Protein AF-A0AAV2I1D1-F1 (afdb_monomer)

Solvent-accessible surface area (backbone atoms only — not comparable to full-atom values): 13439 Å² total; per-residue (Å²): 141,79,86,84,84,87,85,84,87,82,88,83,82,87,84,81,89,80,92,80,84,83,84,85,90,81,90,81,85,80,77,85,77,77,78,75,78,65,56,62,66,55,53,51,51,53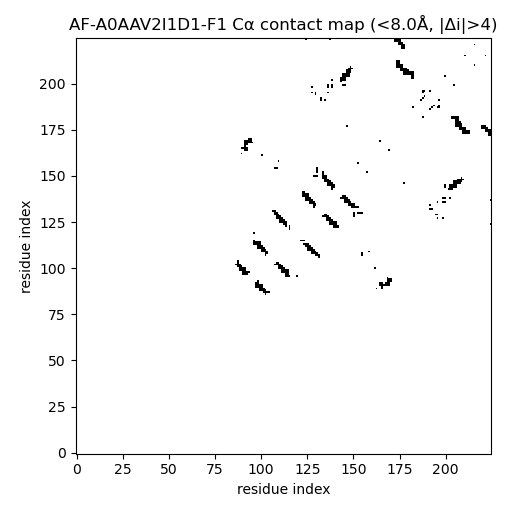,52,51,52,52,51,52,54,50,52,50,51,51,50,53,50,51,50,50,53,50,52,51,50,51,51,51,53,52,51,51,53,50,52,52,51,51,55,60,78,62,57,44,62,53,63,29,33,44,85,87,38,52,26,44,36,37,43,41,80,89,73,41,31,42,38,37,35,56,66,74,52,94,85,52,94,67,78,53,48,36,37,39,39,37,46,88,78,29,31,32,37,41,27,32,65,84,78,42,33,17,38,35,31,79,38,90,67,52,58,70,58,48,49,54,54,60,56,54,24,54,84,37,78,45,71,82,75,45,32,32,36,64,78,54,66,77,60,52,69,70,52,37,56,70,69,54,32,67,67,51,40,61,68,34,58,95,31,55,38,25,42,30,40,82,47,63,78,89,72,69,54,98,88,61,65,70,41,83,83

Foldseek 3Di:
DDDDDDDDDDDDDDDDDDDDDDDDDDDDDDDPPDPPPPVPVVVVVVVVVVVVVVVVVVVVVVVVVVVVVVVVVVVVVVCVVCCVVPPQWDWFAEPNWIKIWGADPVQLKIKIWTPDDPPDPDFGWIWMQRQVLQKIWIQGPVQLAIEIEGHPDHSVRVVVVVVVRRVPHDHDKWKKWFDDAFDDPVCCPPRVHPVNCVVSPSGGYTYIYTDDPVPDDPPTPIDID

Mean predicted aligned error: 16.42 Å

Structure (mmCIF, N/CA/C/O backbone):
data_AF-A0AAV2I1D1-F1
#
_entry.id   AF-A0AAV2I1D1-F1
#
loop_
_atom_site.group_PDB
_atom_site.id
_atom_site.type_symbol
_atom_site.label_atom_id
_atom_site.label_alt_id
_atom_site.label_comp_id
_atom_site.label_asym_id
_atom_site.label_entity_id
_atom_site.label_seq_id
_atom_site.pdbx_PDB_ins_code
_atom_site.Cartn_x
_atom_site.Cartn_y
_atom_site.Cartn_z
_atom_site.occupancy
_atom_site.B_iso_or_equiv
_atom_site.auth_seq_id
_atom_site.auth_comp_id
_atom_site.auth_asym_id
_atom_site.auth_atom_id
_atom_site.pdbx_PDB_model_num
ATOM 1 N N . MET A 1 1 ? 49.486 -27.628 -48.506 1.00 40.84 1 MET A N 1
ATOM 2 C CA . MET A 1 1 ? 48.973 -27.192 -49.822 1.00 40.84 1 MET A CA 1
ATOM 3 C C . MET A 1 1 ? 49.612 -25.855 -50.153 1.00 40.84 1 MET A C 1
ATOM 5 O O . MET A 1 1 ? 49.313 -24.878 -49.481 1.00 40.84 1 MET A O 1
ATOM 9 N N . SER A 1 2 ? 50.538 -25.836 -51.111 1.00 46.31 2 SER A N 1
ATOM 10 C CA . SER A 1 2 ? 51.265 -24.631 -51.533 1.00 46.31 2 SER A CA 1
ATOM 11 C C . SER A 1 2 ? 50.757 -24.194 -52.913 1.00 46.31 2 SER A C 1
ATOM 13 O O . SER A 1 2 ? 50.592 -25.064 -53.770 1.00 46.31 2 SER A O 1
ATOM 15 N N . PRO A 1 3 ? 50.479 -22.899 -53.149 1.00 51.91 3 PRO A N 1
ATOM 16 C CA . PRO A 1 3 ? 49.961 -22.424 -54.431 1.00 51.91 3 PRO A CA 1
ATOM 17 C C . PRO A 1 3 ? 51.033 -22.439 -55.546 1.00 51.91 3 PRO A C 1
ATOM 19 O O . PRO A 1 3 ? 52.230 -22.375 -55.252 1.00 51.91 3 PRO A O 1
ATOM 22 N N . PRO A 1 4 ? 50.616 -22.561 -56.823 1.00 47.72 4 PRO A N 1
ATOM 23 C CA . PRO A 1 4 ? 51.464 -23.014 -57.928 1.00 47.72 4 PRO A CA 1
ATOM 24 C C . PRO A 1 4 ? 52.417 -21.946 -58.485 1.00 47.72 4 PRO A C 1
ATOM 26 O O . PRO A 1 4 ? 52.116 -20.753 -58.519 1.00 47.72 4 PRO A O 1
ATOM 29 N N . LYS A 1 5 ? 53.572 -22.425 -58.968 1.00 50.53 5 LYS A N 1
ATOM 30 C CA . LYS A 1 5 ? 54.619 -21.662 -59.661 1.00 50.53 5 LYS A CA 1
ATOM 31 C C . LYS A 1 5 ? 54.183 -21.306 -61.087 1.00 50.53 5 LYS A C 1
ATOM 33 O O . LYS A 1 5 ? 53.668 -22.151 -61.811 1.00 50.53 5 LYS A O 1
ATOM 38 N N . VAL A 1 6 ? 54.447 -20.064 -61.487 1.00 46.53 6 VAL A N 1
ATOM 39 C CA . VAL A 1 6 ? 54.273 -19.554 -62.854 1.00 46.53 6 VAL A CA 1
ATOM 40 C C . VAL A 1 6 ? 55.478 -19.976 -63.695 1.00 46.53 6 VAL A C 1
ATOM 42 O O . VAL A 1 6 ? 56.607 -19.623 -63.361 1.00 46.53 6 VAL A O 1
ATOM 45 N N . SER A 1 7 ? 55.246 -20.712 -64.783 1.00 43.19 7 SER A N 1
ATOM 46 C CA . SER A 1 7 ? 56.257 -21.033 -65.794 1.00 43.19 7 SER A CA 1
ATOM 47 C C . SER A 1 7 ? 56.143 -20.063 -66.973 1.00 43.19 7 SER A C 1
ATOM 49 O O . SER A 1 7 ? 55.229 -20.163 -67.789 1.00 43.19 7 SER A O 1
ATOM 51 N N . LEU A 1 8 ? 57.083 -19.126 -67.064 1.00 51.28 8 LEU A N 1
ATOM 52 C CA . LEU A 1 8 ? 57.477 -18.507 -68.327 1.00 51.28 8 LEU A CA 1
ATOM 53 C C . LEU A 1 8 ? 58.672 -19.299 -68.858 1.00 51.28 8 LEU A C 1
ATOM 55 O O . LEU A 1 8 ? 59.607 -19.522 -68.094 1.00 51.28 8 LEU A O 1
ATOM 59 N N . SER A 1 9 ? 58.632 -19.672 -70.139 1.00 40.31 9 SER A N 1
ATOM 60 C CA . SER A 1 9 ? 59.747 -20.130 -70.992 1.00 40.31 9 SER A CA 1
ATOM 61 C C . SER A 1 9 ? 59.438 -21.461 -71.674 1.00 40.31 9 SER A C 1
ATOM 63 O O . SER A 1 9 ? 59.063 -22.434 -71.027 1.00 40.31 9 SER A O 1
ATOM 65 N N . GLY A 1 10 ? 59.618 -21.478 -72.993 1.00 39.75 10 GLY A N 1
ATOM 66 C CA . GLY A 1 10 ? 59.498 -22.674 -73.819 1.00 39.75 10 GLY A CA 1
ATOM 67 C C . GLY A 1 10 ? 59.204 -22.366 -75.283 1.00 39.75 10 GLY A C 1
ATOM 68 O O . GLY A 1 10 ? 58.258 -22.908 -75.841 1.00 39.75 10 GLY A O 1
ATOM 69 N N . LYS A 1 11 ? 59.977 -21.464 -75.900 1.00 45.41 11 LYS A N 1
ATOM 70 C CA . LYS A 1 11 ? 60.183 -21.509 -77.353 1.00 45.41 11 LYS A CA 1
ATOM 71 C C . LYS A 1 11 ? 61.096 -22.698 -77.635 1.00 45.41 11 LYS A C 1
ATOM 73 O O . LYS A 1 11 ? 62.129 -22.758 -76.982 1.00 45.41 11 LYS A O 1
ATOM 78 N N . GLU A 1 12 ? 60.719 -23.551 -78.589 1.00 41.84 12 GLU A N 1
ATOM 79 C CA . GLU A 1 12 ? 61.572 -24.293 -79.545 1.00 41.84 12 GLU A CA 1
ATOM 80 C C . GLU A 1 12 ? 60.754 -25.412 -80.240 1.00 41.84 12 GLU A C 1
ATOM 82 O O . GLU A 1 12 ? 59.722 -25.819 -79.709 1.00 41.84 12 GLU A O 1
ATOM 87 N N . PRO A 1 13 ? 61.188 -25.973 -81.386 1.00 47.09 13 PRO A N 1
ATOM 88 C CA . PRO A 1 13 ? 61.531 -25.302 -82.637 1.00 47.09 13 PRO A CA 1
ATOM 89 C C . PRO A 1 13 ? 60.843 -25.963 -83.860 1.00 47.09 13 PRO A C 1
ATOM 91 O O . PRO A 1 13 ? 60.144 -26.970 -83.777 1.00 47.09 13 PRO A O 1
ATOM 94 N N . LEU A 1 14 ? 61.066 -25.338 -85.013 1.00 36.59 14 LEU A N 1
ATOM 95 C CA . LEU A 1 14 ? 60.599 -25.665 -86.362 1.00 36.59 14 LEU A CA 1
ATOM 96 C C . LEU A 1 14 ? 60.711 -27.156 -86.753 1.00 36.59 14 LEU A C 1
ATOM 98 O O . LEU A 1 14 ? 61.787 -27.746 -86.681 1.00 36.59 14 LEU A O 1
ATOM 102 N N . LYS A 1 15 ? 59.624 -27.715 -87.304 1.00 35.22 15 LYS A N 1
ATOM 103 C CA . LYS A 1 15 ? 59.681 -28.834 -88.258 1.00 35.22 15 LYS A CA 1
ATOM 104 C C . LYS A 1 15 ? 59.725 -28.257 -89.672 1.00 35.22 15 LYS A C 1
ATOM 106 O O . LYS A 1 15 ? 58.785 -27.588 -90.089 1.00 35.22 15 LYS A O 1
ATOM 111 N N . ALA A 1 16 ? 60.824 -28.508 -90.373 1.00 37.41 16 ALA A N 1
ATOM 112 C CA . ALA A 1 16 ? 60.944 -28.335 -91.817 1.00 37.41 16 ALA A CA 1
ATOM 113 C C . ALA A 1 16 ? 60.438 -29.593 -92.550 1.00 37.41 16 ALA A C 1
ATOM 115 O O . ALA A 1 16 ? 60.258 -30.632 -91.913 1.00 37.41 16 ALA A O 1
ATOM 116 N N . VAL A 1 17 ? 60.326 -29.483 -93.882 1.00 33.94 17 VAL A N 1
ATOM 117 C CA . VAL A 1 17 ? 60.011 -30.517 -94.895 1.00 33.94 17 VAL A CA 1
ATOM 118 C C . VAL A 1 17 ? 58.542 -30.514 -95.358 1.00 33.94 17 VAL A C 1
ATOM 120 O O . VAL A 1 17 ? 57.715 -31.270 -94.861 1.00 33.94 17 VAL A O 1
ATOM 123 N N . ASN A 1 18 ? 58.193 -29.653 -96.322 1.00 33.94 18 ASN A N 1
ATOM 124 C CA . ASN A 1 18 ? 58.269 -29.976 -97.757 1.00 33.94 18 ASN A CA 1
ATOM 125 C C . ASN A 1 18 ? 57.913 -28.755 -98.625 1.00 33.94 18 ASN A C 1
ATOM 127 O O . ASN A 1 18 ? 57.091 -27.927 -98.239 1.00 33.94 18 ASN A O 1
ATOM 131 N N . ASP A 1 19 ? 58.585 -28.672 -99.771 1.00 37.38 19 ASP A N 1
ATOM 132 C CA . ASP A 1 19 ? 58.531 -27.608 -100.771 1.00 37.38 19 ASP A CA 1
ATOM 133 C C . ASP A 1 19 ? 57.156 -27.466 -101.438 1.00 37.38 19 ASP A C 1
ATOM 135 O O . ASP A 1 19 ? 56.661 -28.417 -102.038 1.00 37.38 19 ASP A O 1
ATOM 139 N N . GLU A 1 20 ? 56.599 -26.251 -101.439 1.00 39.47 20 GLU A N 1
ATOM 140 C CA . GLU A 1 20 ? 55.688 -25.812 -102.501 1.00 39.47 20 GLU A CA 1
ATOM 141 C C . GLU A 1 20 ? 55.722 -24.278 -102.668 1.00 39.47 20 GLU A C 1
ATOM 143 O O . GLU A 1 20 ? 55.268 -23.506 -101.829 1.00 39.47 20 GLU A O 1
ATOM 148 N N . VAL A 1 21 ? 56.390 -23.879 -103.754 1.00 40.34 21 VAL A N 1
ATOM 149 C CA . VAL A 1 21 ? 56.239 -22.699 -104.628 1.00 40.34 21 VAL A CA 1
ATOM 150 C C . VAL A 1 21 ? 55.615 -21.407 -104.048 1.00 40.34 21 VAL A C 1
ATOM 152 O O . VAL A 1 21 ? 54.410 -21.283 -103.848 1.00 40.34 21 VAL A O 1
ATOM 155 N N . LEU A 1 22 ? 56.476 -20.386 -103.932 1.00 37.28 22 LEU A N 1
ATOM 156 C CA . LEU A 1 22 ? 56.179 -18.949 -103.791 1.00 37.28 22 LEU A CA 1
ATOM 157 C C . LEU A 1 22 ? 55.281 -18.391 -104.916 1.00 37.28 22 LEU A C 1
ATOM 159 O O . LEU A 1 22 ? 55.402 -18.805 -106.069 1.00 37.28 22 LEU A O 1
ATOM 163 N N . PRO A 1 23 ? 54.570 -17.284 -104.636 1.00 47.38 23 PRO A N 1
ATOM 164 C CA . PRO A 1 23 ? 54.803 -16.101 -105.463 1.00 47.38 23 PRO A CA 1
ATOM 165 C C . PRO A 1 23 ? 55.335 -14.906 -104.659 1.00 47.38 23 PRO A C 1
ATOM 167 O O . PRO A 1 23 ? 54.920 -14.618 -103.537 1.00 47.38 23 PRO A O 1
ATOM 170 N N . GLU A 1 24 ? 56.296 -14.230 -105.288 1.00 37.31 24 GLU A N 1
ATOM 171 C CA . GLU A 1 24 ? 56.959 -13.000 -104.867 1.00 37.31 24 GLU A CA 1
ATOM 172 C C . GLU A 1 24 ? 56.033 -11.766 -104.830 1.00 37.31 24 GLU A C 1
ATOM 174 O O . GLU A 1 24 ? 55.165 -11.588 -105.680 1.00 37.31 24 GLU A O 1
ATOM 179 N N . LYS A 1 25 ? 56.421 -10.849 -103.931 1.00 41.00 25 LYS A N 1
ATOM 180 C CA . LYS A 1 25 ? 56.405 -9.374 -104.031 1.00 41.00 25 LYS A CA 1
ATOM 181 C C . LYS A 1 25 ? 55.081 -8.605 -103.965 1.00 41.00 25 LYS A C 1
ATOM 183 O O . LYS A 1 25 ? 54.327 -8.495 -104.923 1.00 41.00 25 LYS A O 1
ATOM 188 N N . GLY A 1 26 ? 54.979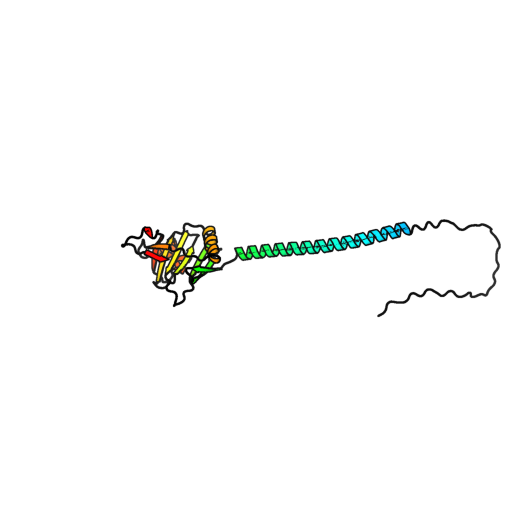 -7.851 -102.871 1.00 36.16 26 GLY A N 1
ATOM 189 C CA . GLY A 1 26 ? 54.372 -6.524 -102.824 1.00 36.16 26 GLY A CA 1
ATOM 190 C C . GLY A 1 26 ? 55.006 -5.715 -101.691 1.00 36.16 26 GLY A C 1
ATOM 191 O O . GLY A 1 26 ? 54.788 -6.029 -100.525 1.00 36.16 26 GLY A O 1
ATOM 192 N N . ASP A 1 27 ? 55.837 -4.736 -102.053 1.00 38.41 27 ASP A N 1
ATOM 193 C CA . ASP A 1 27 ? 56.454 -3.729 -101.183 1.00 38.41 27 ASP A CA 1
ATOM 194 C C . ASP A 1 27 ? 55.428 -2.970 -100.328 1.00 38.41 27 ASP A C 1
ATOM 196 O O . ASP A 1 27 ? 54.328 -2.677 -100.796 1.00 38.41 27 ASP A O 1
ATOM 200 N N . GLY A 1 28 ? 55.824 -2.537 -99.126 1.00 37.94 28 GLY A N 1
ATOM 201 C CA . GLY A 1 28 ? 55.110 -1.450 -98.447 1.00 37.94 28 GLY A CA 1
ATOM 202 C C . GLY A 1 28 ? 55.149 -1.474 -96.925 1.00 37.94 28 GLY A C 1
ATOM 203 O O . GLY A 1 28 ? 54.186 -1.871 -96.286 1.00 37.94 28 GLY A O 1
ATOM 204 N N . LEU A 1 29 ? 56.288 -1.049 -96.380 1.00 38.91 29 LEU A N 1
ATOM 205 C CA . LEU A 1 29 ? 56.452 -0.134 -95.243 1.00 38.91 29 LEU A CA 1
ATOM 206 C C . LEU A 1 29 ? 55.343 -0.014 -94.170 1.00 38.91 29 LEU A C 1
ATOM 208 O O . LEU A 1 29 ? 54.217 0.399 -94.414 1.00 38.91 29 LEU A O 1
ATOM 212 N N . GLU A 1 30 ? 55.838 -0.170 -92.939 1.00 46.12 30 GLU A N 1
ATOM 213 C CA . GLU A 1 30 ? 55.498 0.618 -91.748 1.00 46.12 30 GLU A CA 1
ATOM 214 C C . GLU A 1 30 ? 54.227 0.244 -90.969 1.00 46.12 30 GLU A C 1
ATOM 216 O O . GLU A 1 30 ? 53.113 0.706 -91.187 1.00 46.12 30 GLU A O 1
ATOM 221 N N . PHE A 1 31 ? 54.485 -0.590 -89.957 1.00 45.78 31 PHE A N 1
ATOM 222 C CA . PHE A 1 31 ? 53.810 -0.692 -88.666 1.00 45.78 31 PHE A CA 1
ATOM 223 C C . PHE A 1 31 ? 52.837 0.457 -88.333 1.00 45.78 31 PHE A C 1
ATOM 225 O O . PHE A 1 31 ? 53.249 1.620 -88.343 1.00 45.78 31 PHE A O 1
ATOM 232 N N . PRO A 1 32 ? 51.605 0.167 -87.865 1.00 46.88 32 PRO A N 1
ATOM 233 C CA . PRO A 1 32 ? 50.803 1.182 -87.202 1.00 46.88 32 PRO A CA 1
ATOM 234 C C . PRO A 1 32 ? 51.491 1.555 -85.882 1.00 46.88 32 PRO A C 1
ATOM 236 O O . PRO A 1 32 ? 51.380 0.862 -84.868 1.00 46.88 32 PRO A O 1
ATOM 239 N N . SER A 1 33 ? 52.253 2.647 -85.901 1.00 55.72 33 SER A N 1
ATOM 240 C CA . SER A 1 33 ? 52.656 3.329 -84.680 1.00 55.72 33 SER A CA 1
ATOM 241 C C . SER A 1 33 ? 51.410 3.934 -84.031 1.00 55.72 33 SER A C 1
ATOM 243 O O . SER A 1 33 ? 50.471 4.352 -84.702 1.00 55.72 33 SER A O 1
ATOM 245 N N . VAL A 1 34 ? 51.419 3.964 -82.701 1.00 49.06 34 VAL A N 1
ATOM 246 C CA . VAL A 1 34 ? 50.323 4.394 -81.822 1.00 49.06 34 VAL A CA 1
ATOM 247 C C . VAL A 1 34 ? 49.284 3.303 -81.515 1.00 49.06 34 VAL A C 1
ATOM 249 O O . VAL A 1 34 ? 48.078 3.453 -81.697 1.00 49.06 34 VAL A O 1
ATOM 252 N N . ILE A 1 35 ? 49.748 2.233 -80.861 1.00 47.00 35 ILE A N 1
ATOM 253 C CA . ILE A 1 35 ? 48.941 1.619 -79.800 1.00 47.00 35 ILE A CA 1
ATOM 254 C C . ILE A 1 35 ? 48.875 2.665 -78.681 1.00 47.00 35 ILE A C 1
ATOM 256 O O . ILE A 1 35 ? 49.809 2.795 -77.889 1.00 47.00 35 ILE A O 1
ATOM 260 N N . ASN A 1 36 ? 47.799 3.453 -78.631 1.00 47.53 36 ASN A N 1
ATOM 261 C CA . ASN A 1 36 ? 47.506 4.266 -77.456 1.00 47.53 36 ASN A CA 1
ATOM 262 C C . ASN A 1 36 ? 47.252 3.306 -76.298 1.00 47.53 36 ASN A C 1
ATOM 264 O O . ASN A 1 36 ? 46.188 2.698 -76.179 1.00 47.53 36 ASN A O 1
ATOM 268 N N . ILE A 1 37 ? 48.266 3.133 -75.460 1.00 52.19 37 ILE A N 1
ATOM 269 C CA . ILE A 1 37 ? 48.174 2.393 -74.214 1.00 52.19 37 ILE A CA 1
ATOM 270 C C . ILE A 1 37 ? 47.245 3.205 -73.286 1.00 52.19 37 ILE A C 1
ATOM 272 O O . ILE A 1 37 ? 47.675 3.990 -72.449 1.00 52.19 37 ILE A O 1
ATOM 276 N N . GLU A 1 38 ? 45.927 3.019 -73.421 1.00 51.81 38 GLU A N 1
ATOM 277 C CA . GLU A 1 38 ? 44.902 3.504 -72.478 1.00 51.81 38 GLU A CA 1
ATOM 278 C C . GLU A 1 38 ? 44.947 2.745 -71.131 1.00 51.81 38 GLU A C 1
ATOM 280 O O . GLU A 1 38 ? 43.951 2.654 -70.402 1.00 51.81 38 GLU A O 1
ATOM 285 N N . THR A 1 39 ? 46.078 2.139 -70.763 1.00 54.34 39 THR A N 1
ATOM 286 C CA . THR A 1 39 ? 46.150 1.331 -69.542 1.00 54.34 39 THR A CA 1
ATOM 287 C C . THR A 1 39 ? 46.150 2.195 -68.287 1.00 54.34 39 THR A C 1
ATOM 289 O O . THR A 1 39 ? 45.606 1.764 -67.272 1.00 54.34 39 THR A O 1
ATOM 292 N N . ASP A 1 40 ? 46.647 3.434 -68.334 1.00 52.84 40 ASP A N 1
ATOM 293 C CA . ASP A 1 40 ? 46.752 4.250 -67.119 1.00 52.84 40 ASP A CA 1
ATOM 294 C C . ASP A 1 40 ? 45.399 4.757 -66.611 1.00 52.84 40 ASP A C 1
ATOM 296 O O . ASP A 1 40 ? 45.101 4.640 -65.419 1.00 52.84 40 ASP A O 1
ATOM 300 N N . ARG A 1 41 ? 44.496 5.212 -67.491 1.00 52.91 41 ARG A N 1
ATOM 301 C CA . ARG A 1 41 ? 43.159 5.668 -67.058 1.00 52.91 41 ARG A CA 1
ATOM 302 C C . ARG A 1 41 ? 42.294 4.526 -66.508 1.00 52.91 41 ARG A C 1
ATOM 304 O O . ARG A 1 41 ? 41.579 4.720 -65.519 1.00 52.91 41 ARG A O 1
ATOM 311 N N . ARG A 1 42 ? 42.386 3.316 -67.074 1.00 54.44 42 ARG A N 1
ATOM 312 C CA . ARG A 1 42 ? 41.650 2.134 -66.575 1.00 54.44 42 ARG A CA 1
ATOM 313 C C . ARG A 1 42 ? 42.216 1.601 -65.254 1.00 54.44 42 ARG A C 1
ATOM 315 O O . ARG A 1 42 ? 41.457 1.206 -64.371 1.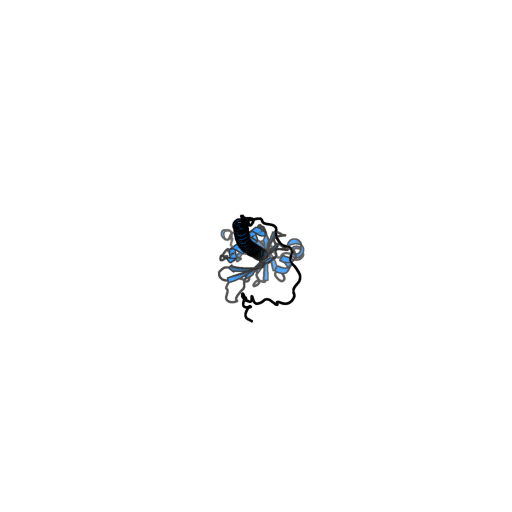00 54.44 42 ARG A O 1
ATOM 322 N N . VAL A 1 43 ? 43.534 1.631 -65.057 1.00 58.69 43 VAL A N 1
ATOM 323 C CA . VAL A 1 43 ? 44.153 1.188 -63.794 1.00 58.69 43 VAL A CA 1
ATOM 324 C C . VAL A 1 43 ? 43.878 2.178 -62.654 1.00 58.69 43 VAL A C 1
ATOM 326 O O . VAL A 1 43 ? 43.616 1.753 -61.524 1.00 58.69 43 VAL A O 1
ATOM 329 N N . ILE A 1 44 ? 43.864 3.486 -62.931 1.00 59.38 44 ILE A N 1
ATOM 330 C CA . ILE A 1 44 ? 43.541 4.523 -61.936 1.00 59.38 44 ILE A CA 1
ATOM 331 C C . ILE A 1 44 ? 42.074 4.424 -61.489 1.00 59.38 44 ILE A C 1
ATOM 333 O O . ILE A 1 44 ? 41.802 4.420 -60.284 1.00 59.38 44 ILE A O 1
ATOM 337 N N . THR A 1 45 ? 41.136 4.251 -62.424 1.00 61.06 45 THR A N 1
ATOM 338 C CA . THR A 1 45 ? 39.702 4.086 -62.111 1.00 61.06 45 THR A CA 1
ATOM 339 C C . THR A 1 45 ? 39.423 2.801 -61.324 1.00 61.06 45 THR A C 1
ATOM 341 O O . THR A 1 45 ? 38.704 2.841 -60.325 1.00 61.06 45 THR A O 1
ATOM 344 N N . LEU A 1 46 ? 40.068 1.676 -61.656 1.00 61.44 46 LEU A N 1
ATOM 345 C CA . LEU A 1 46 ? 39.960 0.433 -60.876 1.00 61.44 46 LEU A CA 1
ATOM 346 C C . LEU A 1 46 ? 40.556 0.561 -59.461 1.00 61.44 46 LEU A C 1
ATOM 348 O O . LEU A 1 46 ? 40.006 0.008 -58.502 1.00 61.44 46 LEU A O 1
ATOM 352 N N . ARG A 1 47 ? 41.659 1.306 -59.290 1.00 60.94 47 ARG A N 1
ATOM 353 C CA . ARG A 1 47 ? 42.241 1.596 -57.964 1.00 60.94 47 ARG A CA 1
ATOM 354 C C . ARG A 1 47 ? 41.327 2.498 -57.128 1.00 60.94 47 ARG A C 1
ATOM 356 O O . ARG A 1 47 ? 41.151 2.222 -55.940 1.00 60.94 47 ARG A O 1
ATOM 363 N N . GLN A 1 48 ? 40.704 3.515 -57.726 1.00 61.81 48 GLN A N 1
ATOM 364 C CA . GLN A 1 48 ? 39.717 4.371 -57.054 1.00 61.81 48 GLN A CA 1
ATOM 365 C C . GLN A 1 48 ? 38.452 3.590 -56.665 1.00 61.81 48 GLN A C 1
ATOM 367 O O . GLN A 1 48 ? 38.029 3.666 -55.511 1.00 61.81 48 GLN A O 1
ATOM 372 N N . GLN A 1 49 ? 37.922 2.740 -57.550 1.00 61.78 49 GLN A N 1
ATOM 373 C CA . GLN A 1 49 ? 36.781 1.868 -57.241 1.00 61.78 49 GLN A CA 1
ATOM 374 C C . GLN A 1 49 ? 37.096 0.861 -56.120 1.00 61.78 49 GLN A C 1
ATOM 376 O O . GLN A 1 49 ? 36.256 0.611 -55.253 1.00 61.78 49 GLN A O 1
ATOM 381 N N . ARG A 1 50 ? 38.315 0.299 -56.071 1.00 62.25 50 ARG A N 1
ATOM 382 C CA . ARG A 1 50 ? 38.747 -0.580 -54.965 1.00 62.25 50 ARG A CA 1
ATOM 383 C C . ARG A 1 50 ? 38.871 0.172 -53.635 1.00 62.25 50 ARG A C 1
ATOM 385 O O . ARG A 1 50 ? 38.470 -0.380 -52.610 1.00 62.25 50 ARG A O 1
ATOM 392 N N . LYS A 1 51 ? 39.374 1.414 -53.634 1.00 62.41 51 LYS A N 1
ATOM 393 C CA . LYS A 1 51 ? 39.418 2.274 -52.434 1.00 62.41 51 LYS A CA 1
ATOM 394 C C . LYS A 1 51 ? 38.009 2.626 -51.945 1.00 62.41 51 LYS A C 1
ATOM 396 O O . LYS A 1 51 ? 37.717 2.421 -50.772 1.00 62.41 51 LYS A O 1
ATOM 401 N N . GLN A 1 52 ? 37.107 3.019 -52.846 1.00 66.75 52 GLN A N 1
ATOM 402 C CA . GLN A 1 52 ? 35.706 3.310 -52.516 1.00 66.75 52 GLN A CA 1
ATOM 403 C C . GLN A 1 52 ? 34.962 2.087 -51.960 1.00 66.75 52 GLN A C 1
ATOM 405 O O . GLN A 1 52 ? 34.244 2.209 -50.973 1.00 66.75 52 GLN A O 1
ATOM 410 N N . ARG A 1 53 ? 35.170 0.885 -52.520 1.00 67.38 53 ARG A N 1
ATOM 411 C CA . ARG A 1 53 ? 34.578 -0.357 -51.982 1.00 67.38 53 ARG A CA 1
ATOM 412 C C . ARG A 1 53 ? 35.097 -0.698 -50.582 1.00 67.38 53 ARG A C 1
ATOM 414 O O . ARG A 1 53 ? 34.328 -1.206 -49.770 1.00 67.38 53 ARG A O 1
ATOM 421 N N . ARG A 1 54 ? 36.372 -0.419 -50.282 1.00 65.62 54 ARG A N 1
ATOM 422 C CA . ARG A 1 54 ? 36.942 -0.603 -48.934 1.00 65.62 54 ARG A CA 1
ATOM 423 C C . ARG A 1 54 ? 36.376 0.411 -47.942 1.00 65.62 54 ARG A C 1
ATOM 425 O O . ARG A 1 54 ? 35.902 -0.008 -46.894 1.00 65.62 54 ARG A O 1
ATOM 432 N N . CYS A 1 55 ? 36.322 1.695 -48.297 1.00 72.75 55 CYS A N 1
ATOM 433 C CA . CYS A 1 55 ? 35.690 2.721 -47.462 1.00 72.75 55 CYS A CA 1
ATOM 434 C C . CYS A 1 55 ? 34.206 2.420 -47.222 1.00 72.75 55 CYS A C 1
ATOM 436 O O . CYS A 1 55 ? 33.760 2.476 -46.085 1.00 72.75 55 CYS A O 1
ATOM 438 N N . ARG A 1 56 ? 33.458 1.993 -48.248 1.00 74.88 56 ARG A N 1
ATOM 439 C CA . ARG A 1 56 ? 32.046 1.606 -48.105 1.00 74.88 56 ARG A CA 1
ATOM 440 C C . ARG A 1 56 ? 31.861 0.417 -47.160 1.00 74.88 56 ARG A C 1
ATOM 442 O O . ARG A 1 56 ? 30.940 0.435 -46.360 1.00 74.88 56 ARG A O 1
ATOM 449 N N . ARG A 1 57 ? 32.743 -0.590 -47.202 1.00 75.56 57 ARG A N 1
ATOM 450 C CA . ARG A 1 57 ? 32.702 -1.722 -46.254 1.00 75.56 57 ARG A CA 1
ATOM 451 C C . ARG A 1 57 ? 33.011 -1.294 -44.821 1.00 75.56 57 ARG A C 1
ATOM 453 O O . ARG A 1 57 ? 32.340 -1.763 -43.913 1.00 75.56 57 ARG A O 1
ATOM 460 N N . ILE A 1 58 ? 33.981 -0.400 -44.630 1.00 80.56 58 ILE A N 1
ATOM 461 C CA . ILE A 1 58 ? 34.326 0.138 -43.306 1.00 80.56 58 ILE A CA 1
ATOM 462 C C . ILE A 1 58 ? 33.167 0.976 -42.755 1.00 80.56 58 ILE A C 1
ATOM 464 O O . ILE A 1 58 ? 32.778 0.787 -41.610 1.00 80.56 58 ILE A O 1
ATOM 468 N N . VAL A 1 59 ? 32.561 1.835 -43.580 1.00 81.06 59 VAL A N 1
ATOM 469 C CA . VAL A 1 59 ? 31.407 2.661 -43.192 1.00 81.06 59 VAL A CA 1
ATOM 470 C C . VAL A 1 59 ? 30.182 1.798 -42.885 1.00 81.06 59 VAL A C 1
ATOM 472 O O . VAL A 1 59 ? 29.540 2.016 -41.867 1.00 81.06 59 VAL A O 1
ATOM 475 N N . CYS A 1 60 ? 29.878 0.781 -43.700 1.00 82.00 60 CYS A N 1
ATOM 476 C CA . CYS A 1 60 ? 28.787 -0.154 -43.403 1.00 82.00 60 CYS A CA 1
ATOM 477 C C . CYS A 1 60 ? 29.052 -0.966 -42.127 1.00 82.00 60 CYS A C 1
ATOM 479 O O . CYS A 1 60 ? 28.126 -1.186 -41.354 1.00 82.00 60 CYS A O 1
ATOM 481 N N . GLY A 1 61 ? 30.299 -1.385 -41.888 1.00 81.19 61 GLY A N 1
ATOM 482 C CA . GLY A 1 61 ? 30.687 -2.065 -40.652 1.00 81.19 61 GLY A CA 1
ATOM 483 C C . GLY A 1 61 ? 30.529 -1.166 -39.425 1.00 81.19 61 GLY A C 1
ATOM 484 O O . GLY A 1 61 ? 29.910 -1.572 -38.449 1.00 81.19 61 GLY A O 1
ATOM 485 N N . ALA A 1 62 ? 31.007 0.078 -39.498 1.00 84.62 62 ALA A N 1
ATOM 486 C CA . ALA A 1 62 ? 30.849 1.062 -38.430 1.00 84.62 62 ALA A CA 1
ATOM 487 C C . ALA A 1 62 ? 29.370 1.394 -38.169 1.00 84.62 62 ALA A C 1
ATOM 489 O O . ALA A 1 62 ? 28.946 1.428 -37.019 1.00 84.62 62 ALA A O 1
ATOM 490 N N . ALA A 1 63 ? 28.567 1.564 -39.224 1.00 87.81 63 ALA A N 1
ATOM 491 C CA . ALA A 1 63 ? 27.131 1.798 -39.101 1.00 87.81 63 ALA A CA 1
ATOM 492 C C . ALA A 1 63 ? 26.411 0.618 -38.430 1.00 87.81 63 ALA A C 1
ATOM 494 O O . ALA A 1 63 ? 25.580 0.839 -37.556 1.00 87.81 63 ALA A O 1
ATOM 495 N N . LEU A 1 64 ? 26.762 -0.627 -38.775 1.00 89.44 64 LEU A N 1
ATOM 496 C CA . LEU A 1 64 ? 26.219 -1.815 -38.110 1.00 89.44 64 LEU A CA 1
ATOM 497 C C . LEU A 1 64 ? 26.559 -1.842 -36.617 1.00 89.44 64 LEU A C 1
ATOM 499 O O . LEU A 1 64 ? 25.675 -2.098 -35.806 1.00 89.44 64 LEU A O 1
ATOM 503 N N . VAL A 1 65 ? 27.803 -1.533 -36.244 1.00 89.75 65 VAL A N 1
ATOM 504 C CA . VAL A 1 65 ? 28.213 -1.479 -34.830 1.00 89.75 65 VAL A CA 1
ATOM 505 C C . VAL A 1 65 ? 27.439 -0.401 -34.070 1.00 89.75 65 VAL A C 1
ATOM 507 O O . VAL A 1 65 ? 26.978 -0.656 -32.962 1.00 89.75 65 VAL A O 1
ATOM 510 N N . ILE A 1 66 ? 27.234 0.773 -34.675 1.00 90.94 66 ILE A N 1
ATOM 511 C CA . ILE A 1 66 ? 26.445 1.855 -34.070 1.00 90.94 66 ILE A CA 1
ATOM 512 C C . ILE A 1 66 ? 24.986 1.426 -33.887 1.00 90.94 66 ILE A C 1
ATOM 514 O O . ILE A 1 66 ? 24.433 1.619 -32.810 1.00 90.94 66 ILE A O 1
ATOM 518 N N . ILE A 1 67 ? 24.367 0.807 -34.897 1.00 91.81 67 ILE A N 1
ATOM 519 C CA . ILE A 1 67 ? 22.980 0.325 -34.805 1.00 91.81 67 ILE A CA 1
ATOM 520 C C . ILE A 1 67 ? 22.842 -0.712 -33.686 1.00 91.81 67 ILE A C 1
ATOM 522 O O . ILE A 1 67 ? 21.909 -0.627 -32.893 1.00 91.81 67 ILE A O 1
ATOM 526 N N . VAL A 1 68 ? 23.783 -1.654 -33.581 1.00 92.81 68 VAL A N 1
ATOM 527 C CA . VAL A 1 68 ? 23.785 -2.661 -32.509 1.00 92.81 68 VAL A CA 1
ATOM 528 C C . VAL A 1 68 ? 23.966 -2.007 -31.137 1.00 92.81 68 VAL A C 1
ATOM 530 O O . VAL A 1 68 ? 23.263 -2.373 -30.199 1.00 92.81 68 VAL A O 1
ATOM 533 N N . ALA A 1 69 ? 24.847 -1.012 -31.012 1.00 90.94 69 ALA A N 1
ATOM 534 C CA . ALA A 1 69 ? 25.045 -0.284 -29.761 1.00 90.94 69 ALA A CA 1
ATOM 535 C C . ALA A 1 69 ? 23.789 0.501 -29.341 1.00 90.94 69 ALA A C 1
ATOM 537 O O . ALA A 1 69 ? 23.384 0.433 -28.183 1.00 90.94 69 ALA A O 1
ATOM 538 N N . VAL A 1 70 ? 23.135 1.194 -30.279 1.00 93.69 70 VAL A N 1
ATOM 539 C CA . VAL A 1 70 ? 21.880 1.919 -30.016 1.00 93.69 70 VAL A CA 1
ATOM 540 C C . VAL A 1 70 ? 20.762 0.949 -29.640 1.00 93.69 70 VAL A C 1
ATOM 542 O O . VAL A 1 70 ? 20.046 1.203 -28.677 1.00 93.69 70 VAL A O 1
ATOM 545 N N . ALA A 1 71 ? 20.638 -0.180 -30.342 1.00 92.69 71 ALA A N 1
ATOM 546 C CA . ALA A 1 71 ? 19.658 -1.209 -30.011 1.00 92.69 71 ALA A CA 1
ATOM 547 C C . ALA A 1 71 ? 19.894 -1.778 -28.603 1.00 92.69 71 ALA A C 1
ATOM 549 O O . ALA A 1 71 ? 18.952 -1.869 -27.820 1.00 92.69 71 ALA A O 1
ATOM 550 N N . ALA A 1 72 ? 21.146 -2.082 -28.245 1.00 92.25 72 ALA A N 1
ATOM 551 C CA . ALA A 1 72 ? 21.497 -2.568 -26.913 1.00 92.25 72 ALA A CA 1
ATOM 552 C C . ALA A 1 72 ? 21.135 -1.549 -25.818 1.00 92.25 72 ALA A C 1
ATOM 554 O O . ALA A 1 72 ? 20.477 -1.908 -24.841 1.00 92.25 72 ALA A O 1
ATOM 555 N N . LEU A 1 73 ? 21.483 -0.271 -26.005 1.00 91.88 73 LEU A N 1
ATOM 556 C CA . LEU A 1 73 ? 21.131 0.796 -25.063 1.00 91.88 73 LEU A CA 1
ATOM 557 C C . LEU A 1 73 ? 19.614 0.980 -24.939 1.00 91.88 73 LEU A C 1
ATOM 559 O O . LEU A 1 73 ? 19.102 1.065 -23.826 1.00 91.88 73 LEU A O 1
ATOM 563 N N . ALA A 1 74 ? 18.888 0.982 -26.059 1.00 90.56 74 ALA A N 1
ATOM 564 C CA . ALA A 1 74 ? 17.433 1.093 -26.060 1.00 90.56 74 ALA A CA 1
ATOM 565 C C . ALA A 1 74 ? 16.778 -0.077 -25.312 1.00 90.56 74 ALA A C 1
ATOM 567 O O . ALA A 1 74 ? 15.908 0.150 -24.476 1.00 90.56 74 ALA A O 1
ATOM 568 N N . THR A 1 75 ? 17.231 -1.315 -25.549 1.00 88.25 75 THR A N 1
ATOM 569 C CA . THR A 1 75 ? 16.717 -2.493 -24.830 1.00 88.25 75 THR A CA 1
ATOM 570 C C . THR A 1 75 ? 17.031 -2.450 -23.336 1.00 88.25 75 THR A C 1
ATOM 572 O O . THR A 1 75 ? 16.154 -2.758 -22.539 1.00 88.25 75 THR A O 1
ATOM 575 N N . MET A 1 76 ? 18.230 -2.009 -22.937 1.00 87.06 76 MET A N 1
ATOM 576 C CA . MET A 1 76 ? 18.593 -1.834 -21.525 1.00 87.06 76 MET A CA 1
ATOM 577 C C . MET A 1 76 ? 17.692 -0.812 -20.829 1.00 87.06 76 MET A C 1
ATOM 579 O O . MET A 1 76 ? 17.188 -1.091 -19.745 1.00 87.06 76 MET A O 1
ATOM 583 N N . LEU A 1 77 ? 17.446 0.343 -21.455 1.00 84.94 77 LEU A N 1
ATOM 584 C CA . LEU A 1 77 ? 16.550 1.364 -20.906 1.00 84.94 77 LEU A CA 1
ATOM 585 C C . LEU A 1 77 ? 15.114 0.849 -20.772 1.00 84.94 77 LEU A C 1
ATOM 587 O O . LEU A 1 77 ? 14.482 1.068 -19.744 1.00 84.94 77 LEU A O 1
ATOM 591 N N . LEU A 1 78 ? 14.623 0.120 -21.776 1.00 84.88 78 LEU A N 1
ATOM 592 C CA . LEU A 1 78 ? 13.300 -0.503 -21.747 1.00 84.88 78 LEU A CA 1
ATOM 593 C C . LEU A 1 78 ? 13.177 -1.533 -20.622 1.00 84.88 78 LEU A C 1
ATOM 595 O O . LEU A 1 78 ? 12.200 -1.517 -19.880 1.00 84.88 78 LEU A O 1
ATOM 599 N N . VAL A 1 79 ? 14.176 -2.405 -20.468 1.00 82.88 79 VAL A N 1
ATOM 600 C CA . VAL A 1 79 ? 14.208 -3.411 -19.398 1.00 82.88 79 VAL A CA 1
ATOM 601 C C . VAL A 1 79 ? 14.268 -2.746 -18.029 1.00 82.88 79 VAL A C 1
ATOM 603 O O . VAL A 1 79 ? 13.554 -3.174 -17.130 1.00 82.88 79 VAL A O 1
ATOM 606 N N . LEU A 1 80 ? 15.079 -1.700 -17.858 1.00 76.69 80 LEU A N 1
ATOM 607 C CA . LEU A 1 80 ? 15.139 -0.947 -16.605 1.00 76.69 80 LEU A CA 1
ATOM 608 C C . LEU A 1 80 ? 13.799 -0.281 -16.289 1.00 76.69 80 LEU A C 1
ATOM 610 O O . LEU A 1 80 ? 13.331 -0.393 -15.161 1.00 76.69 80 LEU A O 1
ATOM 614 N N . HIS A 1 81 ? 13.158 0.337 -17.281 1.00 75.56 81 HIS A N 1
ATOM 615 C CA . HIS A 1 81 ? 11.851 0.961 -17.107 1.00 75.56 81 HIS A CA 1
ATOM 616 C C . HIS A 1 81 ? 10.776 -0.062 -16.723 1.00 75.56 81 HIS A C 1
ATOM 618 O O . HIS A 1 81 ? 10.062 0.130 -15.745 1.00 75.56 81 HIS A O 1
ATOM 624 N N . PHE A 1 82 ? 10.712 -1.197 -17.423 1.00 72.19 82 PHE A N 1
ATOM 625 C CA . PHE A 1 82 ? 9.772 -2.264 -17.087 1.00 72.19 82 PHE A CA 1
ATOM 626 C C . PHE A 1 82 ? 10.062 -2.895 -15.729 1.00 72.19 82 PHE A C 1
ATOM 628 O O . PHE A 1 82 ? 9.140 -3.183 -14.976 1.00 72.19 82 PHE A O 1
ATOM 635 N N . ARG A 1 83 ? 11.332 -3.101 -15.384 1.00 69.69 83 ARG A N 1
ATOM 636 C CA . ARG A 1 83 ? 11.710 -3.687 -14.096 1.00 69.69 83 ARG A CA 1
ATOM 637 C C . ARG A 1 83 ? 11.390 -2.754 -12.929 1.00 69.69 83 ARG A C 1
ATOM 639 O O . ARG A 1 83 ? 11.050 -3.247 -11.862 1.00 69.69 83 ARG A O 1
ATOM 646 N N . HIS A 1 84 ? 11.494 -1.444 -13.137 1.00 64.44 84 HIS A N 1
ATOM 647 C CA . HIS A 1 84 ? 11.103 -0.441 -12.153 1.00 64.44 84 HIS A CA 1
ATOM 648 C C . HIS A 1 84 ? 9.577 -0.369 -12.012 1.00 64.44 84 HIS A C 1
ATOM 650 O O . HIS A 1 84 ? 9.066 -0.490 -10.909 1.00 64.44 84 HIS A O 1
ATOM 656 N N . ASN A 1 85 ? 8.842 -0.287 -13.126 1.00 63.59 85 ASN A N 1
ATOM 657 C CA . ASN A 1 85 ? 7.377 -0.173 -13.109 1.00 63.59 85 ASN A CA 1
ATOM 658 C C . ASN A 1 85 ? 6.652 -1.468 -12.703 1.00 63.59 85 ASN A C 1
ATOM 660 O O . ASN A 1 85 ? 5.486 -1.429 -12.338 1.00 63.59 85 ASN A O 1
ATOM 664 N N . HIS A 1 86 ? 7.303 -2.629 -12.809 1.00 64.88 86 HIS A N 1
ATOM 665 C CA . HIS A 1 86 ? 6.743 -3.914 -12.375 1.00 64.88 86 HIS A CA 1
ATOM 666 C C . HIS A 1 86 ? 7.333 -4.400 -11.055 1.00 64.88 86 HIS A C 1
ATOM 668 O O . HIS A 1 86 ? 7.199 -5.581 -10.716 1.00 64.88 86 HIS A O 1
ATOM 674 N N . ARG A 1 87 ? 8.018 -3.530 -10.310 1.00 72.44 87 ARG A N 1
ATOM 675 C CA . ARG A 1 87 ? 8.532 -3.905 -9.003 1.00 72.44 87 ARG A CA 1
ATOM 676 C C . ARG A 1 87 ? 7.353 -4.088 -8.048 1.00 72.44 87 ARG A C 1
ATOM 678 O O . ARG A 1 87 ? 6.667 -3.141 -7.695 1.00 72.44 87 ARG A O 1
ATOM 685 N N . LYS A 1 88 ? 7.110 -5.340 -7.656 1.00 81.94 88 LYS A N 1
ATOM 686 C CA . LYS A 1 88 ? 5.999 -5.716 -6.766 1.00 81.94 88 LYS A CA 1
ATOM 687 C C . LYS A 1 88 ? 6.385 -5.749 -5.289 1.00 81.94 88 LYS A C 1
ATOM 689 O O . LYS A 1 88 ? 5.514 -5.953 -4.457 1.00 81.94 88 LYS A O 1
ATOM 694 N N . SER A 1 89 ? 7.666 -5.600 -4.953 1.00 87.56 89 SER A N 1
ATOM 695 C CA . SER A 1 89 ? 8.107 -5.561 -3.559 1.00 87.56 89 SER A CA 1
ATOM 696 C C . SER A 1 89 ? 9.471 -4.901 -3.363 1.00 87.56 89 SER A C 1
ATOM 698 O O . SER A 1 89 ? 10.323 -4.880 -4.264 1.00 87.56 89 SER A O 1
ATOM 700 N N . TRP A 1 90 ? 9.684 -4.382 -2.159 1.00 88.38 90 TRP A N 1
ATOM 701 C CA . TRP A 1 90 ? 10.968 -3.890 -1.667 1.00 88.38 90 TRP A CA 1
ATOM 702 C C . TRP A 1 90 ? 11.041 -3.990 -0.145 1.00 88.38 90 TRP A C 1
ATOM 704 O O . TRP A 1 90 ? 10.039 -4.217 0.526 1.00 88.38 90 TRP A O 1
ATOM 714 N N . GLU A 1 91 ? 12.248 -3.844 0.384 1.00 87.75 91 GLU A N 1
ATOM 715 C CA . GLU A 1 91 ? 12.501 -3.792 1.820 1.00 87.75 91 GLU A CA 1
ATOM 716 C C . GLU A 1 91 ? 12.843 -2.349 2.193 1.00 87.75 91 GLU A C 1
ATOM 718 O O . GLU A 1 91 ? 13.737 -1.741 1.602 1.00 87.75 91 GLU A O 1
ATOM 723 N N . CYS A 1 92 ? 12.135 -1.799 3.170 1.00 86.81 92 CYS A N 1
ATOM 724 C CA . CYS A 1 92 ? 12.470 -0.547 3.834 1.00 86.81 92 CYS A CA 1
ATOM 725 C C . CYS A 1 92 ? 12.880 -0.816 5.286 1.00 86.81 92 CYS A C 1
ATOM 727 O O . CYS A 1 92 ? 12.894 -1.955 5.761 1.00 86.81 92 CYS A O 1
ATOM 729 N N . ARG A 1 93 ? 13.284 0.235 6.003 1.00 84.50 93 ARG A N 1
ATOM 730 C CA . ARG A 1 93 ? 13.604 0.144 7.432 1.00 84.50 93 ARG A CA 1
ATOM 731 C C . ARG A 1 93 ? 12.774 1.127 8.224 1.00 84.50 93 ARG A C 1
ATOM 733 O O . ARG A 1 93 ? 12.730 2.309 7.880 1.00 84.50 93 ARG A O 1
ATOM 740 N N . ARG A 1 94 ? 12.212 0.640 9.326 1.00 79.62 94 ARG A N 1
ATOM 741 C CA . ARG A 1 94 ? 11.461 1.431 10.288 1.00 79.62 94 ARG A CA 1
ATOM 742 C C . ARG A 1 94 ? 12.070 1.285 11.672 1.00 79.62 94 ARG A C 1
ATOM 744 O O . ARG A 1 94 ? 12.076 0.190 12.231 1.00 79.62 94 ARG A O 1
ATOM 751 N N . ARG A 1 95 ? 12.608 2.373 12.237 1.00 77.75 95 ARG A N 1
ATOM 752 C CA . ARG A 1 95 ? 13.299 2.363 13.546 1.00 77.75 95 ARG A CA 1
ATOM 753 C C . ARG A 1 95 ? 14.346 1.239 13.673 1.00 77.75 95 ARG A C 1
ATOM 755 O O . ARG A 1 95 ? 14.428 0.561 14.696 1.00 77.75 95 ARG A O 1
ATOM 762 N N . GLY A 1 96 ? 15.116 1.009 12.615 1.00 76.81 96 GLY A N 1
ATOM 763 C CA . GLY A 1 96 ? 16.148 -0.021 12.526 1.00 76.81 96 GLY A CA 1
ATOM 764 C C . GLY A 1 96 ? 15.650 -1.438 12.221 1.00 76.81 96 GLY A C 1
ATOM 765 O O . GLY A 1 96 ? 16.487 -2.307 11.982 1.00 76.81 96 GLY A O 1
ATOM 766 N N . VAL A 1 97 ? 14.335 -1.678 12.186 1.00 81.19 97 VAL A N 1
ATOM 767 C CA . VAL A 1 97 ? 13.734 -2.987 11.884 1.00 81.19 97 VAL A CA 1
ATOM 768 C C . VAL A 1 97 ? 13.400 -3.071 10.389 1.00 81.19 97 VAL A C 1
ATOM 770 O O . VAL A 1 97 ? 12.867 -2.100 9.842 1.00 81.19 97 VAL A O 1
ATOM 773 N N . PRO A 1 98 ? 13.724 -4.180 9.698 1.00 84.81 98 PRO A N 1
ATOM 774 C CA . PRO A 1 98 ? 13.322 -4.373 8.310 1.00 84.81 98 PRO A CA 1
ATOM 775 C C . PRO A 1 98 ? 11.796 -4.486 8.180 1.00 84.81 98 PRO A C 1
ATOM 777 O O . PRO A 1 98 ? 11.129 -5.188 8.941 1.00 84.81 98 PRO A O 1
ATOM 780 N N . GLU A 1 99 ? 11.248 -3.785 7.194 1.00 87.38 99 GLU A N 1
ATOM 781 C CA . GLU A 1 99 ? 9.836 -3.801 6.829 1.00 87.38 99 GLU A CA 1
ATOM 782 C C . GLU A 1 99 ? 9.731 -4.148 5.343 1.00 87.38 99 GLU A C 1
ATOM 784 O O . GLU A 1 99 ? 10.334 -3.500 4.488 1.00 87.38 99 GLU A O 1
ATOM 789 N N . THR A 1 100 ? 9.001 -5.213 5.028 1.00 91.00 100 THR A N 1
ATOM 790 C CA . THR A 1 100 ? 8.768 -5.638 3.650 1.00 91.00 100 THR A CA 1
ATOM 791 C C . THR A 1 100 ? 7.503 -4.978 3.132 1.00 91.00 100 THR A C 1
ATOM 793 O O . THR A 1 100 ? 6.424 -5.163 3.695 1.00 91.00 100 THR A O 1
ATOM 796 N N . VAL A 1 101 ? 7.631 -4.267 2.016 1.00 93.00 101 VAL A N 1
ATOM 797 C CA . VAL A 1 101 ? 6.525 -3.641 1.293 1.00 93.00 101 VAL A CA 1
ATOM 798 C C . VAL A 1 101 ? 6.231 -4.456 0.044 1.00 93.00 101 VAL A C 1
ATOM 800 O O . VAL A 1 101 ? 7.136 -4.820 -0.710 1.00 93.00 101 VAL A O 1
ATOM 803 N N . GLN A 1 102 ? 4.958 -4.752 -0.182 1.00 93.94 102 GLN A N 1
ATOM 804 C CA . GLN A 1 102 ? 4.436 -5.422 -1.362 1.00 93.94 102 GLN A CA 1
ATOM 805 C C . GLN A 1 102 ? 3.387 -4.534 -2.019 1.00 93.94 102 GLN A C 1
ATOM 807 O O . GLN A 1 102 ? 2.531 -3.965 -1.345 1.00 93.94 102 GLN A O 1
ATOM 812 N N . VAL A 1 103 ? 3.447 -4.437 -3.342 1.00 93.56 103 VAL A N 1
ATOM 813 C CA . VAL A 1 103 ? 2.559 -3.600 -4.142 1.00 93.56 103 VAL A CA 1
ATOM 814 C C . VAL A 1 103 ? 1.825 -4.449 -5.160 1.00 93.56 103 VAL A C 1
ATOM 816 O O . VAL A 1 103 ? 2.433 -5.083 -6.031 1.00 93.56 103 VAL A O 1
ATOM 819 N N . ASP A 1 104 ? 0.503 -4.393 -5.084 1.00 92.56 104 ASP A N 1
ATOM 820 C CA . ASP A 1 104 ? -0.388 -4.916 -6.102 1.00 92.56 104 ASP A CA 1
ATOM 821 C C . ASP A 1 104 ? -0.925 -3.760 -6.947 1.00 92.56 104 ASP A C 1
ATOM 823 O O . ASP A 1 104 ? -1.794 -3.003 -6.527 1.00 92.56 104 ASP A O 1
ATOM 827 N N . HIS A 1 105 ? -0.384 -3.619 -8.155 1.00 89.56 105 HIS A N 1
ATOM 828 C CA . HIS A 1 105 ? -0.791 -2.567 -9.084 1.00 89.56 105 HIS A CA 1
ATOM 829 C C . HIS A 1 105 ? -2.156 -2.845 -9.727 1.00 89.56 105 HIS A C 1
ATOM 831 O O . HIS A 1 105 ? -2.782 -1.917 -10.227 1.00 89.56 105 HIS A O 1
ATOM 837 N N . GLU A 1 106 ? -2.602 -4.106 -9.769 1.00 90.31 106 GLU A N 1
ATOM 838 C CA . GLU A 1 106 ? -3.871 -4.468 -10.412 1.00 90.31 106 GLU A CA 1
ATOM 839 C C . GLU A 1 106 ? -5.057 -4.081 -9.529 1.00 90.31 106 GLU A C 1
ATOM 841 O O . GLU A 1 106 ? -6.052 -3.571 -10.036 1.00 90.31 106 GLU A O 1
ATOM 846 N N . ASN A 1 107 ? -4.907 -4.274 -8.217 1.00 92.38 107 ASN A N 1
ATOM 847 C CA . ASN A 1 107 ? -5.925 -3.963 -7.211 1.00 92.38 107 ASN A CA 1
ATOM 848 C C . ASN A 1 107 ? -5.638 -2.660 -6.439 1.00 92.38 107 ASN A C 1
ATOM 850 O O . ASN A 1 107 ? -6.314 -2.381 -5.457 1.00 92.38 107 ASN A O 1
ATOM 854 N N . GLN A 1 108 ? -4.606 -1.904 -6.836 1.00 94.12 108 GLN A N 1
ATOM 855 C CA . GLN A 1 108 ? -4.127 -0.700 -6.144 1.00 94.12 108 GLN A CA 1
ATOM 856 C C . GLN A 1 108 ? -3.978 -0.908 -4.630 1.00 94.12 108 GLN A C 1
ATOM 858 O O . GLN A 1 108 ? -4.596 -0.217 -3.822 1.00 94.12 108 GLN A O 1
ATOM 863 N N . LEU A 1 109 ? -3.158 -1.887 -4.240 1.00 95.31 109 LEU A N 1
ATOM 864 C CA . LEU A 1 109 ? -2.897 -2.217 -2.840 1.00 95.31 109 LEU A CA 1
ATOM 865 C C . LEU A 1 109 ? -1.427 -2.005 -2.502 1.00 95.31 109 LEU A C 1
ATOM 867 O O . LEU A 1 109 ? -0.540 -2.387 -3.271 1.00 95.31 109 LEU A O 1
ATOM 871 N N . ILE A 1 110 ? -1.168 -1.472 -1.309 1.00 95.38 110 ILE A N 1
ATOM 872 C CA . ILE A 1 110 ? 0.174 -1.457 -0.718 1.00 95.38 110 ILE A CA 1
ATOM 873 C C . ILE A 1 110 ? 0.111 -2.114 0.655 1.00 95.38 110 ILE A C 1
ATOM 875 O O . ILE A 1 110 ? -0.505 -1.597 1.589 1.00 95.38 110 ILE A O 1
ATOM 879 N N . TYR A 1 111 ? 0.771 -3.259 0.774 1.00 95.12 111 TYR A N 1
ATOM 880 C CA . TYR A 1 111 ? 0.887 -4.022 2.006 1.00 95.12 111 TYR A CA 1
ATOM 881 C C . TYR A 1 111 ? 2.289 -3.859 2.585 1.00 95.12 111 TYR A C 1
ATOM 883 O O . TYR A 1 111 ? 3.272 -4.115 1.895 1.00 95.12 111 TYR A O 1
ATOM 891 N N . ALA A 1 112 ? 2.390 -3.465 3.847 1.00 92.12 112 ALA A N 1
ATOM 892 C CA . ALA A 1 112 ? 3.649 -3.336 4.563 1.00 92.12 112 ALA A CA 1
ATOM 893 C C . ALA A 1 112 ? 3.623 -4.211 5.816 1.00 92.12 112 ALA A C 1
ATOM 895 O O . ALA A 1 112 ? 2.646 -4.224 6.568 1.00 92.12 112 ALA A O 1
ATOM 896 N N . LYS A 1 113 ? 4.695 -4.969 6.028 1.00 90.06 113 LYS A N 1
ATOM 897 C CA . LYS A 1 113 ? 4.831 -5.875 7.164 1.00 90.06 113 LYS A CA 1
ATOM 898 C C . LYS A 1 113 ? 6.217 -5.770 7.767 1.00 90.06 113 LYS A C 1
ATOM 900 O O . LYS A 1 113 ? 7.218 -5.886 7.065 1.00 90.06 113 LYS A O 1
ATOM 905 N N . HIS A 1 114 ? 6.262 -5.652 9.086 1.00 82.94 114 HIS A N 1
ATOM 906 C CA . HIS A 1 114 ? 7.507 -5.720 9.835 1.00 82.94 114 HIS A CA 1
ATOM 907 C C . HIS A 1 114 ? 7.972 -7.172 9.968 1.00 82.94 114 HIS A C 1
ATOM 909 O O . HIS A 1 114 ? 7.198 -8.046 10.377 1.00 82.94 114 HIS A O 1
ATOM 915 N N . ASP A 1 115 ? 9.251 -7.420 9.695 1.00 71.88 115 ASP A N 1
ATOM 916 C CA . ASP A 1 115 ? 9.896 -8.665 10.101 1.00 71.88 115 ASP A CA 1
ATOM 917 C C . ASP A 1 115 ? 10.183 -8.572 11.600 1.00 71.88 115 ASP A C 1
ATOM 919 O O . ASP A 1 115 ? 11.179 -8.016 12.061 1.00 71.88 115 ASP A O 1
ATOM 923 N N . HIS A 1 116 ? 9.213 -9.041 12.380 1.00 66.69 116 HIS A N 1
ATOM 924 C CA . HIS A 1 116 ? 9.268 -8.948 13.826 1.00 66.69 116 HIS A CA 1
ATOM 925 C C . HIS A 1 116 ? 10.176 -10.035 14.400 1.00 66.69 116 HIS A C 1
ATOM 927 O O . HIS A 1 116 ? 9.794 -11.205 14.480 1.00 66.69 116 HIS A O 1
ATOM 93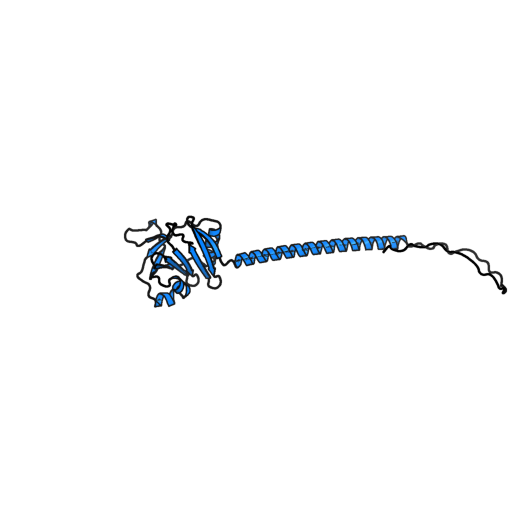3 N N . ASP A 1 117 ? 11.354 -9.642 14.876 1.00 64.12 117 ASP A N 1
ATOM 934 C CA . ASP A 1 117 ? 12.155 -10.496 15.746 1.00 64.12 117 ASP A CA 1
ATOM 935 C C . ASP A 1 117 ? 11.639 -10.395 17.184 1.00 64.12 117 ASP A C 1
ATOM 937 O O . ASP A 1 117 ? 11.238 -9.323 17.647 1.00 64.12 117 ASP A O 1
ATOM 941 N N . LYS A 1 118 ? 11.663 -11.517 17.916 1.00 58.78 118 LYS A N 1
ATOM 942 C CA . LYS A 1 118 ? 11.224 -11.605 19.326 1.00 58.78 118 LYS A CA 1
ATOM 943 C C . LYS A 1 118 ? 11.987 -10.661 20.268 1.00 58.78 118 LYS A C 1
ATOM 945 O O . LYS A 1 118 ? 11.510 -10.399 21.367 1.00 58.78 118 LYS A O 1
ATOM 950 N N . ASP A 1 119 ? 13.142 -10.167 19.829 1.00 61.03 119 ASP A N 1
ATOM 951 C CA . ASP A 1 119 ? 14.004 -9.246 20.573 1.00 61.03 119 ASP A CA 1
ATOM 952 C C . ASP A 1 119 ? 13.697 -7.766 20.283 1.00 61.03 119 ASP A C 1
ATOM 954 O O . ASP A 1 119 ? 14.165 -6.877 20.999 1.00 61.03 119 ASP A O 1
ATOM 958 N N . SER A 1 120 ? 12.905 -7.477 19.245 1.00 61.62 120 SER A N 1
ATOM 959 C CA . SER A 1 120 ? 12.483 -6.116 18.926 1.00 61.62 120 SER A CA 1
ATOM 960 C C . SER A 1 120 ? 11.332 -5.697 19.848 1.00 61.62 120 SER A C 1
ATOM 962 O O . SER A 1 120 ? 10.310 -6.367 19.947 1.00 61.62 120 SER A O 1
ATOM 964 N N . ASN A 1 121 ? 11.499 -4.581 20.563 1.00 64.31 121 ASN A N 1
ATOM 965 C CA . ASN A 1 121 ? 10.498 -4.048 21.502 1.00 64.31 121 ASN A CA 1
ATOM 966 C C . ASN A 1 121 ? 9.401 -3.220 20.789 1.00 64.31 121 ASN A C 1
ATOM 968 O O . ASN A 1 121 ? 8.725 -2.389 21.400 1.00 64.31 121 ASN A O 1
ATOM 972 N N . THR A 1 122 ? 9.299 -3.370 19.469 1.00 67.38 122 THR A N 1
ATOM 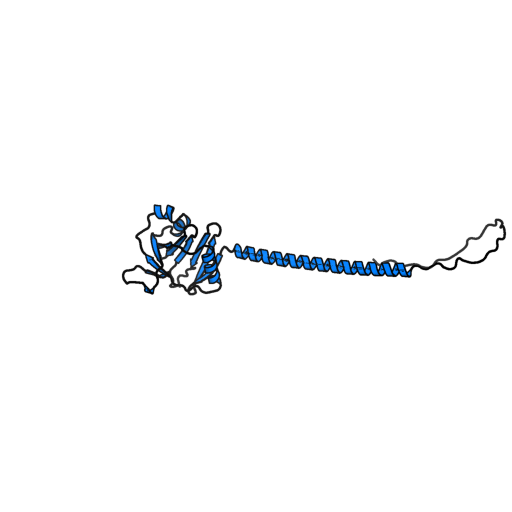973 C CA . THR A 1 122 ? 8.258 -2.791 18.614 1.00 67.38 122 THR A CA 1
ATOM 974 C C . THR A 1 122 ? 7.005 -3.669 18.655 1.00 67.38 122 THR A C 1
ATOM 976 O O . THR A 1 122 ? 7.039 -4.755 19.218 1.00 67.38 122 THR A O 1
ATOM 979 N N . ARG A 1 123 ? 5.862 -3.174 18.164 1.00 70.81 123 ARG A N 1
ATOM 980 C CA . ARG A 1 123 ? 4.648 -3.996 18.022 1.00 70.81 123 ARG A CA 1
ATOM 981 C C . ARG A 1 123 ? 4.623 -4.621 16.637 1.00 70.81 123 ARG A C 1
ATOM 983 O O . ARG A 1 123 ? 4.980 -3.943 15.671 1.00 70.81 123 ARG A O 1
ATOM 990 N N . ALA A 1 124 ? 4.126 -5.851 16.531 1.00 76.62 124 ALA A N 1
ATOM 991 C CA . ALA A 1 124 ? 3.918 -6.509 15.246 1.00 76.62 124 ALA A CA 1
ATOM 992 C C . ALA A 1 124 ? 2.692 -5.920 14.532 1.00 76.62 124 ALA A C 1
ATOM 994 O O . ALA A 1 124 ? 1.568 -6.401 14.690 1.00 76.62 124 ALA A O 1
ATOM 995 N N . LEU A 1 125 ? 2.925 -4.845 13.776 1.00 86.25 125 LEU A N 1
ATOM 996 C CA . LEU A 1 125 ? 1.909 -4.127 13.014 1.00 86.25 125 LEU A CA 1
ATOM 997 C C . LEU A 1 125 ? 2.053 -4.424 11.520 1.00 86.25 125 LEU A C 1
ATOM 999 O O . LEU A 1 125 ? 3.078 -4.095 10.920 1.00 86.25 125 LEU A O 1
ATOM 1003 N N . ASP A 1 126 ? 1.001 -4.995 10.937 1.00 92.00 126 ASP A N 1
ATOM 1004 C CA . ASP A 1 126 ? 0.871 -5.169 9.491 1.00 92.00 126 ASP A CA 1
ATOM 1005 C C . ASP A 1 126 ? -0.086 -4.104 8.949 1.00 92.00 126 ASP A C 1
ATOM 1007 O O . ASP A 1 126 ? -1.181 -3.900 9.484 1.00 92.00 126 ASP A O 1
ATOM 1011 N N . VAL A 1 127 ? 0.296 -3.431 7.872 1.00 93.38 127 VAL A N 1
ATOM 1012 C CA . VAL A 1 127 ? -0.449 -2.307 7.300 1.00 93.38 127 VAL A CA 1
ATOM 1013 C C . VAL A 1 127 ? -0.910 -2.659 5.894 1.00 93.38 127 VAL A C 1
ATOM 1015 O O . VAL A 1 127 ? -0.114 -3.104 5.074 1.00 93.38 127 VAL A O 1
ATOM 1018 N N . LEU A 1 128 ? -2.186 -2.432 5.597 1.00 96.12 128 LEU A N 1
ATOM 1019 C CA . 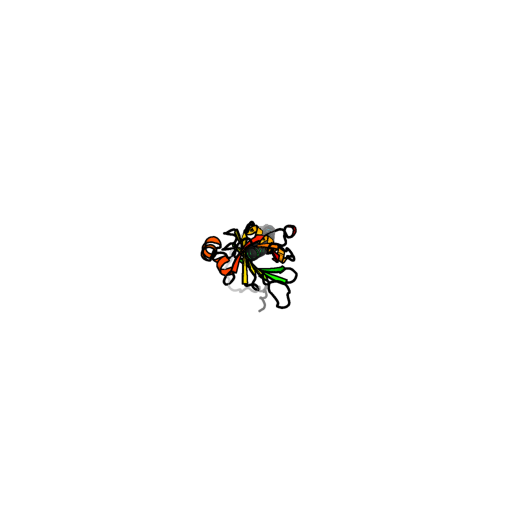LEU A 1 128 ? -2.742 -2.546 4.252 1.00 96.12 128 LEU A CA 1
ATOM 1020 C C . LEU A 1 128 ? -3.363 -1.212 3.843 1.00 96.12 128 LEU A C 1
ATOM 1022 O O . LEU A 1 128 ? -4.266 -0.723 4.518 1.00 96.12 128 LEU A O 1
ATOM 1026 N N . HIS A 1 129 ? -2.897 -0.657 2.731 1.00 96.38 129 HIS A N 1
ATOM 1027 C CA . HIS A 1 129 ? -3.501 0.484 2.052 1.00 96.38 129 HIS A CA 1
ATOM 1028 C C . HIS A 1 129 ? -4.353 -0.049 0.900 1.00 96.38 129 HIS A C 1
ATOM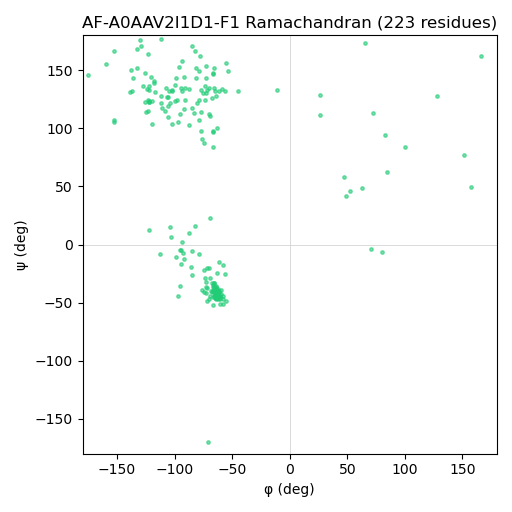 1030 O O . HIS A 1 129 ? -3.846 -0.793 0.057 1.00 96.38 129 HIS A O 1
ATOM 1036 N N . GLU A 1 130 ? -5.627 0.321 0.884 1.00 96.12 130 GLU A N 1
ATOM 1037 C CA . GLU A 1 130 ? -6.617 -0.035 -0.130 1.00 96.12 130 GLU A CA 1
ATOM 1038 C C . GLU A 1 130 ? -7.102 1.282 -0.753 1.00 96.12 130 GLU A C 1
ATOM 1040 O O . GLU A 1 130 ? -7.809 2.075 -0.119 1.00 96.12 130 GLU A O 1
ATOM 1045 N N . TYR A 1 131 ? -6.614 1.580 -1.959 1.00 95.50 131 TYR A N 1
ATOM 1046 C CA . TYR A 1 131 ? -6.784 2.904 -2.559 1.00 95.50 131 TYR A CA 1
ATOM 1047 C C . TYR A 1 131 ? -8.123 3.061 -3.295 1.00 95.50 131 TYR A C 1
ATOM 1049 O O . TYR A 1 131 ? -8.656 4.169 -3.338 1.00 95.50 131 TYR A O 1
ATOM 1057 N N . ASP A 1 132 ? -8.725 1.976 -3.790 1.00 93.88 132 ASP A N 1
ATOM 1058 C CA . ASP A 1 132 ? -10.014 2.017 -4.500 1.00 93.88 132 ASP A CA 1
ATOM 1059 C C . ASP A 1 132 ? -11.180 2.453 -3.589 1.00 93.88 132 ASP A C 1
ATOM 1061 O O . ASP A 1 132 ? -12.132 3.110 -4.028 1.00 93.88 132 ASP A O 1
ATOM 1065 N N . ARG A 1 133 ? -11.126 2.105 -2.300 1.00 93.69 133 ARG A N 1
ATOM 1066 C CA . ARG A 1 133 ? -12.076 2.511 -1.253 1.00 93.69 133 ARG A CA 1
ATOM 1067 C C . ARG A 1 133 ? -11.572 3.673 -0.409 1.00 93.69 133 ARG A C 1
ATOM 1069 O O . ARG A 1 133 ? -12.368 4.220 0.358 1.00 93.69 133 ARG A O 1
ATOM 1076 N N . GLY A 1 134 ? -10.301 4.051 -0.539 1.00 95.19 134 GLY A N 1
ATOM 1077 C CA . GLY A 1 134 ? -9.680 5.089 0.282 1.00 95.19 134 GLY A CA 1
ATOM 1078 C C . GLY A 1 134 ? -9.652 4.690 1.756 1.00 95.19 134 GLY A C 1
ATOM 1079 O O . GLY A 1 134 ? -10.077 5.459 2.623 1.00 95.19 134 GLY A O 1
ATOM 1080 N N . LEU A 1 135 ? -9.201 3.467 2.043 1.00 95.62 135 LEU A N 1
ATOM 1081 C CA . LEU A 1 135 ? -9.109 2.917 3.393 1.00 95.62 135 LEU A CA 1
ATOM 1082 C C . LEU A 1 135 ? -7.699 2.415 3.696 1.00 95.62 135 LEU A C 1
ATOM 1084 O O . LEU A 1 135 ? -6.989 1.893 2.840 1.00 95.62 135 LEU A O 1
ATOM 1088 N N . ILE A 1 136 ? -7.316 2.523 4.962 1.00 95.75 136 ILE A N 1
ATOM 1089 C CA . ILE A 1 136 ? -6.081 1.950 5.489 1.00 95.75 136 ILE A CA 1
ATOM 1090 C C . ILE A 1 136 ? -6.399 1.109 6.720 1.00 95.75 136 ILE A C 1
ATOM 1092 O O . ILE A 1 136 ? -7.191 1.511 7.574 1.00 95.75 136 ILE A O 1
ATOM 1096 N N . ALA A 1 137 ? -5.795 -0.072 6.811 1.00 95.69 137 ALA A N 1
ATOM 1097 C CA . ALA A 1 137 ? -5.978 -0.989 7.924 1.00 95.69 137 ALA A CA 1
ATOM 1098 C C . ALA A 1 137 ? -4.651 -1.346 8.593 1.00 95.69 137 ALA A C 1
ATOM 1100 O O . ALA A 1 137 ? -3.741 -1.894 7.973 1.00 95.69 137 ALA A O 1
ATOM 1101 N N . PHE A 1 138 ? -4.587 -1.099 9.897 1.00 94.19 138 PHE A N 1
ATOM 1102 C CA . PHE A 1 138 ? -3.466 -1.438 10.762 1.00 94.19 138 PHE A CA 1
ATOM 1103 C C . PHE A 1 138 ? -3.841 -2.642 11.624 1.00 94.19 138 PHE A C 1
ATOM 1105 O O . PHE A 1 138 ? -4.672 -2.539 12.530 1.00 94.19 138 PHE A O 1
ATOM 1112 N N . ARG A 1 139 ? -3.233 -3.793 11.352 1.00 93.62 139 ARG A N 1
ATOM 1113 C CA . ARG A 1 139 ? -3.434 -5.033 12.099 1.00 93.62 139 ARG A CA 1
ATOM 1114 C C . ARG A 1 139 ? -2.352 -5.160 13.162 1.00 93.62 139 ARG A C 1
ATOM 1116 O O . ARG A 1 139 ? -1.187 -5.365 12.847 1.00 93.62 139 ARG A O 1
ATOM 1123 N N . ASP A 1 140 ? -2.757 -5.071 14.420 1.00 90.94 140 ASP A N 1
ATOM 1124 C CA . ASP A 1 140 ? -1.924 -5.370 15.582 1.00 90.94 140 ASP A CA 1
ATOM 1125 C C . ASP A 1 140 ? -2.031 -6.869 15.882 1.00 90.94 140 ASP A C 1
ATOM 1127 O O . ASP A 1 140 ? -3.046 -7.343 16.408 1.00 90.94 140 ASP A O 1
ATOM 1131 N N . ASN A 1 141 ? -0.995 -7.615 15.497 1.00 88.62 141 ASN A N 1
ATOM 1132 C CA . ASN A 1 141 ? -0.950 -9.068 15.642 1.00 88.62 141 ASN A CA 1
ATOM 1133 C C . ASN A 1 141 ? -0.840 -9.507 17.107 1.00 88.62 141 ASN A C 1
ATOM 1135 O O . ASN A 1 141 ? -1.366 -10.563 17.461 1.00 88.62 141 ASN A O 1
ATOM 1139 N N . ASP A 1 142 ? -0.227 -8.691 17.967 1.00 86.88 142 ASP A N 1
ATOM 1140 C CA . ASP A 1 142 ? -0.032 -9.014 19.382 1.00 86.88 142 ASP A CA 1
ATOM 1141 C C . ASP A 1 142 ? -1.344 -8.889 20.166 1.00 86.88 142 ASP A C 1
ATOM 1143 O O . ASP A 1 142 ? -1.667 -9.723 21.014 1.00 86.88 142 ASP A O 1
ATOM 1147 N N . ASN A 1 143 ? -2.132 -7.853 19.863 1.00 88.44 143 ASN A N 1
ATOM 1148 C CA . ASN A 1 143 ? -3.407 -7.586 20.533 1.00 88.44 143 ASN A CA 1
ATOM 1149 C C . ASN A 1 143 ? -4.627 -8.147 19.788 1.00 88.44 143 ASN A C 1
ATOM 1151 O O . ASN A 1 143 ? -5.746 -8.047 20.294 1.00 88.44 143 ASN A O 1
ATOM 1155 N N . ASN A 1 144 ? -4.426 -8.721 18.599 1.00 91.50 144 ASN A N 1
ATOM 1156 C CA . ASN A 1 144 ? -5.476 -9.220 17.713 1.00 91.50 144 ASN A CA 1
ATOM 1157 C C . ASN A 1 144 ? -6.567 -8.165 17.418 1.00 91.50 144 ASN A C 1
ATOM 1159 O O . ASN A 1 144 ? -7.775 -8.420 17.497 1.00 91.50 144 ASN A O 1
ATOM 1163 N N . MET A 1 145 ? -6.123 -6.947 17.105 1.00 93.25 145 MET A N 1
ATOM 1164 C CA . MET A 1 145 ? -6.971 -5.789 16.809 1.00 93.25 145 MET A CA 1
ATOM 1165 C C . MET A 1 145 ? -6.676 -5.274 15.400 1.00 93.25 145 MET A C 1
ATOM 1167 O O . MET A 1 145 ? -5.522 -5.258 14.983 1.00 93.25 145 MET A O 1
ATOM 1171 N N . CYS A 1 146 ? -7.702 -4.808 14.690 1.00 95.06 146 CYS A N 1
ATOM 1172 C CA . CYS A 1 146 ? -7.550 -4.134 13.403 1.00 95.06 146 CYS A CA 1
ATOM 1173 C C . CYS A 1 146 ? -8.114 -2.715 13.496 1.00 95.06 146 CYS A C 1
ATOM 1175 O O . CYS A 1 146 ? -9.277 -2.530 13.859 1.00 95.06 146 CYS A O 1
ATOM 1177 N N . TYR A 1 147 ? -7.299 -1.715 13.191 1.00 95.19 147 TYR A N 1
ATOM 1178 C CA . TYR A 1 147 ? -7.691 -0.310 13.196 1.00 95.19 147 TYR A CA 1
ATOM 1179 C C . TYR A 1 147 ? -7.873 0.144 11.759 1.00 95.19 147 TYR A C 1
ATOM 1181 O O . TYR A 1 147 ? -6.936 0.034 10.976 1.00 95.19 147 TYR A O 1
ATOM 1189 N N . ILE A 1 148 ? -9.065 0.621 11.421 1.00 95.88 148 ILE A N 1
ATOM 1190 C CA . ILE A 1 148 ? -9.393 1.063 10.066 1.00 95.88 148 ILE A CA 1
ATOM 1191 C C . ILE A 1 148 ? -9.580 2.571 10.088 1.00 95.88 148 ILE A C 1
ATOM 1193 O O . ILE A 1 148 ? -10.358 3.078 10.897 1.00 95.88 148 ILE A O 1
ATOM 1197 N N . ASP A 1 149 ? -8.879 3.262 9.201 1.00 95.06 149 ASP A N 1
ATOM 1198 C CA . ASP A 1 149 ? -8.979 4.704 9.003 1.00 95.06 149 ASP A CA 1
ATOM 1199 C C . ASP A 1 149 ? -9.192 5.013 7.514 1.00 95.06 149 ASP A C 1
ATOM 1201 O O . ASP A 1 149 ? -9.116 4.133 6.649 1.00 95.06 149 ASP A O 1
ATOM 1205 N N . ARG A 1 150 ? -9.490 6.272 7.216 1.00 94.00 150 ARG A N 1
ATOM 1206 C CA . ARG A 1 150 ? -9.513 6.807 5.864 1.00 94.00 150 ARG A CA 1
ATOM 1207 C C . ARG A 1 150 ? -8.094 6.954 5.326 1.00 94.00 150 ARG A C 1
ATOM 1209 O O . ARG A 1 150 ? -7.178 7.351 6.038 1.00 94.00 150 ARG A O 1
ATOM 1216 N N . LEU A 1 151 ? -7.954 6.692 4.037 1.00 93.75 151 LEU A N 1
ATOM 1217 C CA . LEU A 1 151 ? -6.773 7.001 3.254 1.00 93.75 151 LEU A CA 1
ATOM 1218 C C . LEU A 1 151 ? -7.099 8.161 2.311 1.00 93.75 151 LEU A C 1
ATOM 1220 O O . LEU A 1 151 ? -7.956 8.027 1.440 1.00 93.75 151 LEU A O 1
ATOM 1224 N N . ASP A 1 152 ? -6.442 9.302 2.518 1.00 92.38 152 ASP A N 1
ATOM 1225 C CA . ASP A 1 152 ? -6.669 10.516 1.722 1.00 92.38 152 ASP A CA 1
ATOM 1226 C C . ASP A 1 152 ? -5.688 10.658 0.539 1.00 92.38 152 ASP A C 1
ATOM 1228 O O . ASP A 1 152 ? -5.940 11.444 -0.372 1.00 92.38 152 ASP A O 1
ATOM 1232 N N . GLU A 1 153 ? -4.574 9.916 0.542 1.00 93.12 153 GLU A N 1
ATOM 1233 C CA . GLU A 1 153 ? -3.587 9.921 -0.549 1.00 93.12 153 GLU A CA 1
ATOM 1234 C C . GLU A 1 153 ? -4.005 9.023 -1.723 1.00 93.12 153 GLU A C 1
ATOM 1236 O O . GLU A 1 153 ? -4.694 8.016 -1.555 1.00 93.12 153 GLU A O 1
ATOM 1241 N N . THR A 1 154 ? -3.547 9.374 -2.925 1.00 95.00 154 THR A N 1
ATOM 1242 C CA . THR A 1 154 ? -3.708 8.545 -4.131 1.00 95.00 154 THR A CA 1
ATOM 1243 C C . THR A 1 154 ? -2.706 7.389 -4.172 1.00 95.00 154 THR A C 1
ATOM 1245 O O . THR A 1 154 ? -1.673 7.426 -3.497 1.00 95.00 154 THR A O 1
ATOM 1248 N N . PHE A 1 155 ? -2.978 6.369 -4.995 1.00 94.19 155 PHE A N 1
ATOM 1249 C CA . PHE A 1 155 ? -2.080 5.220 -5.151 1.00 94.19 155 PHE A CA 1
ATOM 1250 C C . PHE A 1 155 ? -0.685 5.646 -5.616 1.00 94.19 155 PHE A C 1
ATOM 1252 O O . PHE A 1 155 ? 0.311 5.210 -5.045 1.00 94.19 155 PHE A O 1
ATOM 1259 N N . GLU A 1 156 ? -0.587 6.543 -6.600 1.00 92.38 156 GLU A N 1
ATOM 1260 C CA . GLU A 1 156 ? 0.696 7.052 -7.087 1.00 92.38 156 GLU A CA 1
ATOM 1261 C C . GLU A 1 156 ? 1.476 7.825 -6.014 1.00 92.38 156 GLU A C 1
ATOM 1263 O O . GLU A 1 156 ? 2.693 7.658 -5.907 1.00 92.38 156 GLU A O 1
ATOM 1268 N N . GLU A 1 157 ? 0.799 8.654 -5.212 1.00 93.94 157 GLU A N 1
ATOM 1269 C CA . GLU A 1 157 ? 1.424 9.382 -4.098 1.00 93.94 157 GLU A CA 1
ATOM 1270 C C . GLU A 1 157 ? 1.937 8.415 -3.028 1.00 93.94 157 GLU A C 1
ATOM 1272 O O . GLU A 1 157 ? 3.091 8.512 -2.600 1.00 93.94 157 GLU A O 1
ATOM 1277 N N . GLY A 1 158 ? 1.110 7.438 -2.649 1.00 92.19 158 GLY A N 1
ATOM 1278 C CA . GLY A 1 158 ? 1.474 6.396 -1.699 1.00 92.19 158 GLY A CA 1
ATOM 1279 C C . GLY A 1 158 ? 2.631 5.527 -2.188 1.00 92.19 158 GLY A C 1
ATOM 1280 O O . GLY A 1 158 ? 3.579 5.285 -1.440 1.00 92.19 158 GLY A O 1
ATOM 1281 N N . TYR A 1 159 ? 2.611 5.118 -3.459 1.00 92.25 159 TYR A N 1
ATOM 1282 C CA . TYR A 1 159 ? 3.684 4.351 -4.090 1.00 92.25 159 TYR A CA 1
ATOM 1283 C C . TYR A 1 159 ? 5.014 5.107 -4.027 1.00 92.25 159 TYR A C 1
ATOM 1285 O O . TYR A 1 159 ? 6.007 4.566 -3.543 1.00 92.25 159 TYR A O 1
ATOM 1293 N N . GLN A 1 160 ? 5.034 6.377 -4.449 1.00 90.81 160 GLN A N 1
ATOM 1294 C CA . GLN A 1 160 ? 6.245 7.206 -4.415 1.00 90.81 160 GLN A CA 1
ATOM 1295 C C . GLN A 1 160 ? 6.753 7.418 -2.985 1.00 90.81 160 GLN A C 1
ATOM 1297 O O . GLN A 1 160 ? 7.962 7.373 -2.739 1.00 90.81 160 GLN A O 1
ATOM 1302 N N . ARG A 1 161 ? 5.839 7.620 -2.028 1.00 90.50 161 ARG A N 1
ATOM 1303 C CA . ARG A 1 161 ? 6.173 7.755 -0.608 1.00 90.50 161 ARG A CA 1
ATOM 1304 C C . ARG A 1 161 ? 6.848 6.488 -0.085 1.00 90.50 161 ARG A C 1
ATOM 1306 O O . ARG A 1 161 ? 7.942 6.577 0.469 1.00 90.50 161 ARG A O 1
ATOM 1313 N N . TRP A 1 162 ? 6.253 5.320 -0.311 1.00 90.88 162 TRP A N 1
ATOM 1314 C CA . TRP A 1 162 ? 6.818 4.041 0.124 1.00 90.88 162 TRP A CA 1
ATOM 1315 C C .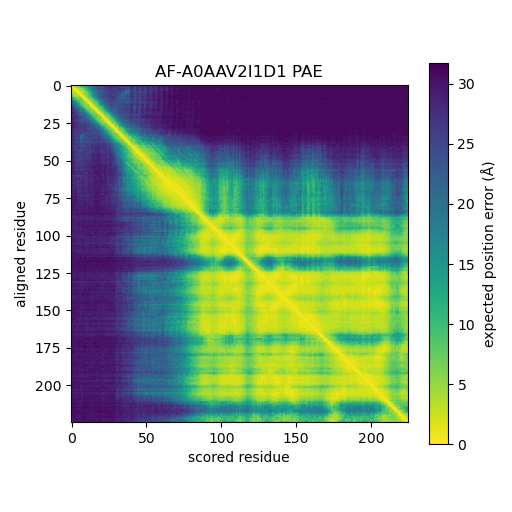 TRP A 1 162 ? 8.123 3.680 -0.594 1.00 90.88 162 TRP A C 1
ATOM 1317 O O . TRP A 1 162 ? 9.025 3.119 0.029 1.00 90.88 162 TRP A O 1
ATOM 1327 N N . GLU A 1 163 ? 8.263 4.027 -1.873 1.00 89.62 163 GLU A N 1
ATOM 1328 C CA . GLU A 1 163 ? 9.503 3.843 -2.635 1.00 89.62 163 GLU A CA 1
ATOM 1329 C C . GLU A 1 163 ? 10.642 4.705 -2.061 1.00 89.62 163 GLU A C 1
ATOM 1331 O O . GLU A 1 163 ? 11.779 4.249 -1.933 1.00 89.62 163 GLU A O 1
ATOM 1336 N N . SER A 1 164 ? 10.339 5.926 -1.606 1.00 89.00 164 SER A N 1
ATOM 1337 C CA . SER A 1 164 ? 11.333 6.809 -0.980 1.00 89.00 164 SER A CA 1
ATOM 1338 C C . SER A 1 164 ? 11.919 6.251 0.331 1.00 89.00 164 SER A C 1
ATOM 1340 O O . SER A 1 164 ? 13.063 6.565 0.690 1.00 89.00 164 SER A O 1
ATOM 1342 N N . TYR A 1 165 ? 11.181 5.373 1.019 1.00 89.25 165 TYR A N 1
ATOM 1343 C CA . TYR A 1 165 ? 11.624 4.707 2.249 1.00 89.25 165 TYR A CA 1
ATOM 1344 C C . TYR A 1 165 ? 12.579 3.528 2.004 1.00 89.25 165 TYR A C 1
ATOM 1346 O O . TYR A 1 165 ? 13.170 3.001 2.943 1.00 89.25 165 TYR A O 1
ATOM 1354 N N . GLU A 1 166 ? 12.790 3.103 0.756 1.00 86.06 166 GLU A N 1
ATOM 1355 C CA . GLU A 1 166 ? 13.862 2.146 0.453 1.00 86.06 166 GLU A CA 1
ATOM 1356 C C . GLU A 1 166 ? 15.243 2.793 0.652 1.00 86.06 166 GLU A C 1
ATOM 1358 O O . GLU A 1 166 ? 16.174 2.183 1.181 1.00 86.06 166 GLU A O 1
ATOM 1363 N N . ALA A 1 167 ? 15.381 4.059 0.247 1.00 81.81 167 ALA A N 1
ATOM 1364 C CA . ALA A 1 167 ? 16.637 4.798 0.339 1.00 81.81 167 ALA A CA 1
ATOM 1365 C C . ALA A 1 167 ? 16.854 5.465 1.707 1.00 81.81 167 ALA A C 1
ATOM 1367 O O . ALA A 1 167 ? 17.983 5.838 2.038 1.00 81.81 167 ALA A O 1
ATOM 1368 N N . SER A 1 168 ? 15.787 5.653 2.487 1.00 81.19 168 SER A N 1
ATOM 1369 C CA . SER A 1 168 ? 15.803 6.416 3.734 1.00 81.19 168 SER A CA 1
ATOM 1370 C C . SER A 1 168 ? 15.025 5.708 4.838 1.00 81.19 168 SER A C 1
ATOM 1372 O O . SER A 1 168 ? 14.006 5.080 4.590 1.00 81.19 168 SER A O 1
ATOM 1374 N N . GLU A 1 169 ? 15.510 5.792 6.076 1.00 79.31 169 GLU A N 1
ATOM 1375 C CA . GLU A 1 169 ? 14.804 5.189 7.204 1.00 79.31 169 GLU A CA 1
ATOM 1376 C C . GLU A 1 169 ? 13.485 5.925 7.473 1.00 79.31 169 GLU A C 1
ATOM 1378 O O . GLU A 1 169 ? 13.465 7.142 7.680 1.00 79.31 169 GLU A O 1
ATOM 1383 N N . HIS A 1 170 ? 12.388 5.174 7.512 1.00 79.12 170 HIS A N 1
ATOM 1384 C CA . HIS A 1 170 ? 11.075 5.689 7.857 1.00 79.12 170 HIS A CA 1
ATOM 1385 C C . HIS A 1 170 ? 10.923 5.729 9.384 1.00 79.12 170 HIS A C 1
ATOM 1387 O O . HIS A 1 170 ? 10.889 4.697 10.046 1.00 79.12 170 HIS A O 1
ATOM 1393 N N . ASN A 1 171 ? 10.839 6.922 9.975 1.00 74.88 171 ASN A N 1
ATOM 1394 C CA . ASN A 1 171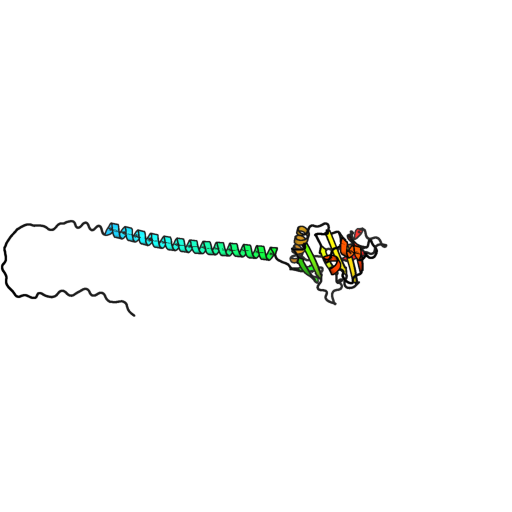 ? 10.724 7.094 11.433 1.00 74.88 171 ASN A CA 1
ATOM 1395 C C . ASN A 1 171 ? 9.467 7.871 11.854 1.00 74.88 171 ASN A C 1
ATOM 1397 O O . ASN A 1 171 ? 9.343 8.284 13.012 1.00 74.88 171 ASN A O 1
ATOM 1401 N N . GLU A 1 172 ? 8.523 8.070 10.933 1.00 73.25 172 GLU A N 1
ATOM 1402 C CA . GLU A 1 172 ? 7.263 8.731 11.256 1.00 73.25 172 GLU A CA 1
ATOM 1403 C C . GLU A 1 172 ? 6.477 7.864 12.242 1.00 73.25 172 GLU A C 1
ATOM 1405 O O . GLU A 1 172 ? 6.353 6.644 12.102 1.00 73.25 172 GLU A O 1
ATOM 1410 N N . THR A 1 173 ? 5.998 8.512 13.298 1.00 73.88 173 THR A N 1
ATOM 1411 C CA . THR A 1 173 ? 5.164 7.881 14.316 1.00 73.88 173 THR A CA 1
ATOM 1412 C C . THR A 1 173 ? 3.781 8.471 14.179 1.00 73.88 173 THR A C 1
ATOM 1414 O O . THR A 1 173 ? 3.626 9.678 14.367 1.00 73.88 173 THR A O 1
ATOM 1417 N N . ARG A 1 174 ? 2.799 7.632 13.863 1.00 78.31 174 ARG A N 1
ATOM 1418 C CA . ARG A 1 174 ? 1.406 8.057 13.751 1.00 78.31 174 ARG A CA 1
ATOM 1419 C C . ARG A 1 174 ? 0.684 7.712 15.039 1.00 78.31 174 ARG A C 1
ATOM 1421 O O . ARG A 1 174 ? 0.976 6.700 15.676 1.00 78.31 174 ARG A O 1
ATOM 1428 N N . ALA A 1 175 ? -0.229 8.573 15.463 1.00 84.44 175 ALA A N 1
ATOM 1429 C CA . ALA A 1 175 ? -1.070 8.302 16.615 1.00 84.44 175 ALA A CA 1
ATOM 1430 C C . ALA A 1 175 ? -2.504 8.105 16.139 1.00 84.44 175 ALA A C 1
ATOM 1432 O O . ALA A 1 175 ? -3.086 8.987 15.522 1.00 84.44 175 ALA A O 1
ATOM 1433 N N . LEU A 1 176 ? -3.077 6.946 16.439 1.00 86.38 176 LEU A N 1
ATOM 1434 C CA . LEU A 1 176 ? -4.457 6.626 16.110 1.00 86.38 176 LEU A CA 1
ATOM 1435 C C . LEU A 1 176 ? -5.333 6.750 17.349 1.00 86.38 176 LEU A C 1
ATOM 1437 O O . LEU A 1 176 ? -5.026 6.184 18.402 1.00 86.38 176 LEU A O 1
ATOM 1441 N N . LYS A 1 177 ? -6.464 7.436 17.207 1.00 89.19 177 LYS A N 1
ATOM 1442 C CA . LYS A 1 177 ? -7.543 7.481 18.191 1.00 89.19 177 LYS A CA 1
ATOM 1443 C C . LYS A 1 177 ? -8.651 6.527 17.772 1.00 89.19 177 LYS A C 1
ATOM 1445 O O . LYS A 1 177 ? -9.230 6.685 16.705 1.00 89.19 177 LYS A O 1
ATOM 1450 N N . VAL A 1 178 ? -9.011 5.585 18.639 1.00 89.88 178 VAL A N 1
ATOM 1451 C CA . VAL A 1 178 ? -10.187 4.729 18.405 1.00 89.88 178 VAL A CA 1
ATOM 1452 C C . VAL A 1 178 ? -11.465 5.543 18.628 1.00 89.88 178 VAL A C 1
ATOM 1454 O O . VAL A 1 178 ? -11.646 6.127 19.698 1.00 89.88 178 VAL A O 1
ATOM 1457 N N . ILE A 1 179 ? -12.347 5.585 17.627 1.00 91.19 179 ILE A N 1
ATOM 1458 C CA . ILE A 1 179 ? -13.565 6.418 17.634 1.00 91.19 179 ILE A CA 1
ATOM 1459 C C . ILE A 1 179 ? -14.867 5.611 17.680 1.00 91.19 179 ILE A C 1
ATOM 1461 O O . ILE A 1 179 ? -15.933 6.194 17.870 1.00 91.19 179 ILE A O 1
ATOM 1465 N N . SER A 1 180 ? -14.807 4.286 17.535 1.00 89.75 180 SER A N 1
ATOM 1466 C CA . SER A 1 180 ? -15.992 3.426 17.546 1.00 89.75 180 SER A CA 1
ATOM 1467 C C . SER A 1 180 ? -15.839 2.196 18.437 1.00 89.75 180 SER A C 1
ATOM 1469 O O . SER A 1 180 ? -14.744 1.819 18.854 1.00 89.75 180 SER A O 1
ATOM 1471 N N . GLY A 1 181 ? -16.968 1.521 18.673 1.00 90.88 181 GLY A N 1
ATOM 1472 C CA . GLY A 1 181 ? -16.973 0.116 19.074 1.00 90.88 181 GLY A CA 1
ATOM 1473 C C . GLY A 1 181 ? -16.571 -0.814 17.922 1.00 90.88 181 GLY A C 1
ATOM 1474 O O . GLY A 1 181 ? -16.131 -0.363 16.861 1.00 90.88 181 GLY A O 1
ATOM 1475 N N . LYS A 1 182 ? -16.747 -2.123 18.131 1.00 94.19 182 LYS A N 1
ATOM 1476 C CA . LYS A 1 182 ? -16.490 -3.152 17.114 1.00 94.19 182 LYS A CA 1
ATOM 1477 C C . LYS A 1 182 ? -17.309 -2.880 15.846 1.00 94.19 182 LYS A C 1
ATOM 1479 O O . LYS A 1 182 ? -18.517 -2.677 15.932 1.00 94.19 182 LYS A O 1
ATOM 1484 N N . ILE A 1 183 ? -16.656 -2.940 14.688 1.00 93.69 183 ILE A N 1
ATOM 1485 C CA . ILE A 1 183 ? -17.314 -2.863 13.382 1.00 93.69 183 ILE A CA 1
ATOM 1486 C C . ILE A 1 183 ? -18.085 -4.165 13.138 1.00 93.69 183 ILE A C 1
ATOM 1488 O O . ILE A 1 183 ? -17.577 -5.269 13.354 1.00 93.69 183 ILE A O 1
ATOM 1492 N N . GLU A 1 184 ? -19.335 -4.034 12.706 1.00 93.25 184 GLU A N 1
ATOM 1493 C CA . GLU A 1 184 ? -20.188 -5.170 12.365 1.00 93.25 184 GLU A CA 1
ATOM 1494 C C . GLU A 1 184 ? -19.660 -5.917 11.134 1.00 93.25 184 GLU A C 1
ATOM 1496 O O . GLU A 1 184 ? -19.106 -5.322 10.209 1.00 93.25 184 GLU A O 1
ATOM 1501 N N . LEU A 1 185 ? -19.863 -7.237 11.099 1.00 90.38 185 LEU A N 1
ATOM 1502 C CA . LEU A 1 185 ? -19.347 -8.088 10.022 1.00 90.38 185 LEU A CA 1
ATOM 1503 C C . LEU A 1 185 ? -19.886 -7.675 8.644 1.00 90.38 185 LEU A C 1
ATOM 1505 O O . LEU A 1 185 ? -19.139 -7.661 7.670 1.00 90.38 185 LEU A O 1
ATOM 1509 N N . GLU A 1 186 ? -21.164 -7.303 8.569 1.00 91.12 186 GLU A N 1
ATOM 1510 C CA . GLU A 1 186 ? -21.783 -6.860 7.316 1.00 91.12 186 GLU A CA 1
ATOM 1511 C C . GLU A 1 186 ? -21.148 -5.568 6.789 1.00 91.12 186 GLU A C 1
ATOM 1513 O O . GLU A 1 186 ? -20.964 -5.419 5.581 1.00 91.12 186 GLU A O 1
ATOM 1518 N N . VAL A 1 187 ? -20.769 -4.654 7.689 1.00 91.12 187 VAL A N 1
ATOM 1519 C CA . VAL A 1 187 ? -20.071 -3.411 7.336 1.00 91.12 187 VAL A CA 1
ATOM 1520 C C . VAL A 1 187 ? -18.661 -3.725 6.850 1.00 91.12 187 VAL A C 1
ATOM 1522 O O . VAL A 1 187 ? -18.259 -3.214 5.809 1.00 91.12 187 VAL A O 1
ATOM 1525 N N . MET A 1 188 ? -17.938 -4.614 7.535 1.00 91.62 188 MET A N 1
ATOM 1526 C CA . MET A 1 188 ? -16.614 -5.061 7.090 1.00 91.62 188 MET A CA 1
ATOM 1527 C C . MET A 1 188 ? -16.654 -5.623 5.666 1.00 91.62 188 MET A C 1
ATOM 1529 O O . MET A 1 188 ? -15.880 -5.200 4.819 1.00 91.62 188 MET A O 1
ATOM 1533 N N . GLN A 1 189 ? -17.593 -6.523 5.374 1.00 89.25 189 GLN A N 1
ATOM 1534 C CA . GLN A 1 189 ? -17.664 -7.188 4.070 1.00 89.25 189 GLN A CA 1
ATOM 1535 C C . GLN A 1 189 ? -18.155 -6.277 2.939 1.00 89.25 189 GLN A C 1
ATOM 1537 O O . GLN A 1 189 ? -17.762 -6.468 1.793 1.00 89.25 189 GLN A O 1
ATOM 1542 N N . ARG A 1 190 ? -19.044 -5.315 3.227 1.00 88.44 190 ARG A N 1
ATOM 1543 C CA . ARG A 1 190 ? -19.650 -4.460 2.190 1.00 88.44 190 ARG A CA 1
ATOM 1544 C C . ARG A 1 190 ? -18.936 -3.131 1.989 1.00 88.44 190 ARG A C 1
ATOM 1546 O O . ARG A 1 190 ? -18.925 -2.629 0.871 1.00 88.44 190 ARG A O 1
ATOM 1553 N N . VAL A 1 191 ? -18.421 -2.538 3.065 1.00 88.12 191 VAL A N 1
ATOM 1554 C CA . VAL A 1 191 ? -17.814 -1.199 3.042 1.00 88.12 191 VAL A CA 1
ATOM 1555 C C . VAL A 1 191 ? -16.302 -1.289 2.926 1.00 88.12 191 VAL A C 1
ATOM 1557 O O . VAL A 1 191 ? -15.725 -0.557 2.131 1.00 88.12 191 VAL A O 1
ATOM 1560 N N . CYS A 1 192 ? -15.668 -2.184 3.687 1.00 87.38 192 CYS A N 1
ATOM 1561 C CA . CYS A 1 192 ? -14.207 -2.286 3.705 1.00 87.38 192 CYS A CA 1
ATOM 1562 C C . CYS A 1 192 ? -13.651 -3.166 2.575 1.00 87.38 192 CYS A C 1
ATOM 1564 O O . CYS A 1 192 ? -12.443 -3.220 2.394 1.00 87.38 192 CYS A O 1
ATOM 1566 N N . ASP A 1 193 ? -14.527 -3.812 1.803 1.00 89.69 193 ASP A N 1
ATOM 1567 C CA . ASP A 1 193 ? -14.172 -4.733 0.724 1.00 89.69 193 ASP A CA 1
ATOM 1568 C C . ASP A 1 193 ? -13.461 -6.023 1.196 1.00 89.69 193 ASP A C 1
ATOM 1570 O O . ASP A 1 193 ? -13.170 -6.225 2.382 1.00 89.69 193 ASP A O 1
ATOM 1574 N N . ILE A 1 194 ? -13.243 -6.957 0.266 1.00 93.44 194 ILE A N 1
ATOM 1575 C CA . ILE A 1 194 ? -12.665 -8.272 0.550 1.00 93.44 194 ILE A CA 1
ATOM 1576 C C . ILE A 1 194 ? -11.211 -8.179 1.028 1.00 93.44 194 ILE A C 1
ATOM 1578 O O . ILE A 1 194 ? -10.806 -8.976 1.878 1.00 93.44 194 ILE A O 1
ATOM 1582 N N . HIS A 1 195 ? -10.446 -7.197 0.544 1.00 94.75 195 HIS A N 1
ATOM 1583 C CA . HIS A 1 195 ? -9.032 -7.034 0.885 1.00 94.75 195 HIS A CA 1
ATOM 1584 C C . HIS A 1 195 ? -8.836 -6.670 2.362 1.00 94.75 195 HIS A C 1
ATOM 1586 O O . HIS A 1 195 ? -8.127 -7.375 3.083 1.00 94.75 195 HIS A O 1
ATOM 1592 N N . ILE A 1 196 ? -9.524 -5.630 2.852 1.00 95.38 196 ILE A N 1
ATOM 1593 C CA . ILE A 1 196 ? -9.455 -5.233 4.267 1.00 95.38 196 ILE A CA 1
ATOM 1594 C C . ILE A 1 196 ? -10.064 -6.317 5.156 1.00 95.38 196 ILE A C 1
ATOM 1596 O O . ILE A 1 196 ? -9.513 -6.627 6.212 1.00 95.38 196 ILE A O 1
ATOM 1600 N N . TYR A 1 197 ? -11.178 -6.928 4.735 1.00 95.00 197 TYR A N 1
ATOM 1601 C CA . TYR A 1 197 ? -11.783 -8.026 5.485 1.00 95.00 197 TYR A CA 1
ATOM 1602 C C . TYR A 1 197 ? -10.806 -9.194 5.679 1.00 95.00 197 TYR A C 1
ATOM 1604 O O . TYR A 1 197 ? -10.648 -9.674 6.803 1.00 95.00 197 TYR A O 1
ATOM 1612 N N . SER A 1 198 ? -10.117 -9.611 4.613 1.00 94.69 198 SER A N 1
ATOM 1613 C CA . SER A 1 198 ? -9.105 -10.668 4.675 1.00 94.69 198 SER A CA 1
ATOM 1614 C C . SER A 1 198 ? -7.897 -10.255 5.518 1.00 94.69 198 SER A C 1
ATOM 1616 O O . SER A 1 198 ? -7.386 -11.061 6.294 1.00 94.69 198 SER A O 1
ATOM 1618 N N . HIS A 1 199 ? -7.440 -9.006 5.406 1.00 95.19 199 HIS A N 1
ATOM 1619 C CA . HIS A 1 199 ? -6.319 -8.494 6.200 1.00 95.19 199 HIS A CA 1
ATOM 1620 C C . HIS A 1 199 ? -6.635 -8.467 7.692 1.00 95.19 199 HIS A C 1
ATOM 1622 O O . HIS A 1 199 ? -5.800 -8.844 8.505 1.00 95.19 199 HIS A O 1
ATOM 1628 N N . CYS A 1 200 ? -7.856 -8.095 8.066 1.00 94.75 200 CYS A N 1
ATOM 1629 C CA . CYS A 1 200 ? -8.310 -8.054 9.453 1.00 94.75 200 CYS A CA 1
ATOM 1630 C C . CYS A 1 200 ? -8.877 -9.395 9.955 1.00 94.75 200 CYS A C 1
ATOM 1632 O O . CYS A 1 200 ? -9.480 -9.440 11.033 1.00 94.75 200 CYS A O 1
ATOM 1634 N N . GLU A 1 201 ? -8.729 -10.489 9.201 1.00 92.25 201 GLU A N 1
ATOM 1635 C CA . GLU A 1 201 ? -9.339 -11.766 9.560 1.00 92.25 201 GLU A CA 1
ATOM 1636 C C . GLU A 1 201 ? -8.859 -12.239 10.943 1.00 92.25 201 GLU A C 1
ATOM 1638 O O . GLU A 1 201 ? -7.664 -12.223 11.263 1.00 92.25 201 GLU A O 1
ATOM 1643 N N . ASN A 1 202 ? -9.821 -12.684 11.756 1.00 89.31 202 ASN A N 1
ATOM 1644 C CA . ASN A 1 202 ? -9.666 -13.111 13.149 1.00 89.31 202 ASN A CA 1
ATOM 1645 C C . ASN A 1 202 ? -9.379 -11.993 14.167 1.00 89.31 202 ASN A C 1
ATOM 1647 O O . ASN A 1 202 ? -9.411 -12.280 15.364 1.00 89.31 202 ASN A O 1
ATOM 1651 N N . ALA A 1 203 ? -9.206 -10.739 13.737 1.00 92.88 203 ALA A N 1
ATOM 1652 C CA . ALA A 1 203 ? -9.000 -9.589 14.615 1.00 92.88 203 ALA A CA 1
ATOM 1653 C C . ALA A 1 203 ? -10.300 -8.816 14.904 1.00 92.88 203 ALA A C 1
ATOM 1655 O O . ALA A 1 203 ? -11.239 -8.775 14.102 1.00 92.88 203 ALA A O 1
ATOM 1656 N N . MET A 1 204 ? -10.367 -8.149 16.060 1.00 94.81 204 MET A N 1
ATOM 1657 C CA . MET A 1 204 ? -11.458 -7.211 16.339 1.00 94.81 204 MET A CA 1
ATOM 1658 C C . MET A 1 204 ? -11.216 -5.899 15.588 1.00 94.81 204 MET A C 1
ATOM 1660 O O . MET A 1 204 ? -10.280 -5.168 15.898 1.00 94.81 204 MET A O 1
ATOM 1664 N N . SER A 1 205 ? -12.084 -5.598 14.621 1.00 95.94 205 SER A N 1
ATOM 1665 C CA . SER A 1 205 ? -11.988 -4.389 13.796 1.00 95.94 205 SER A CA 1
ATOM 1666 C C . SER A 1 205 ? -12.703 -3.201 14.443 1.00 95.94 205 SER A C 1
ATOM 1668 O O . SER A 1 205 ? -13.831 -3.350 14.922 1.00 95.94 205 SER A O 1
ATOM 1670 N N . VAL A 1 206 ? -12.063 -2.032 14.464 1.00 95.88 206 VAL A N 1
ATOM 1671 C CA . VAL A 1 206 ? -12.600 -0.768 15.000 1.00 95.88 206 VAL A CA 1
ATOM 1672 C C . VAL A 1 206 ? -12.248 0.398 14.077 1.00 95.88 206 VAL A C 1
ATOM 1674 O O . VAL A 1 206 ? -11.192 0.385 13.445 1.00 95.88 206 VAL A O 1
ATOM 1677 N N . TRP A 1 207 ? -13.101 1.424 14.033 1.00 95.31 207 TRP A N 1
ATOM 1678 C CA . TRP A 1 207 ? -12.764 2.674 13.359 1.00 95.31 207 TRP A CA 1
ATOM 1679 C C . TRP A 1 207 ? -11.780 3.461 14.218 1.00 95.31 207 TRP A C 1
ATOM 1681 O O . TRP A 1 207 ? -11.994 3.669 15.422 1.00 95.31 207 TRP A O 1
ATOM 1691 N N . ALA A 1 208 ? -10.708 3.899 13.583 1.00 93.50 208 ALA A N 1
ATOM 1692 C CA . ALA A 1 208 ? -9.707 4.773 14.147 1.00 93.50 208 ALA A CA 1
ATOM 1693 C C . ALA A 1 208 ? -9.565 6.025 13.280 1.00 93.50 208 ALA A C 1
ATOM 1695 O O . ALA A 1 208 ? -10.060 6.068 12.162 1.00 93.50 208 ALA A O 1
ATOM 1696 N N . MET A 1 209 ? -8.941 7.050 13.846 1.00 90.38 209 MET A N 1
ATOM 1697 C CA . MET A 1 209 ? -8.625 8.296 13.164 1.00 90.38 209 MET A CA 1
ATOM 1698 C C . MET A 1 209 ? -7.224 8.734 13.566 1.00 90.38 209 MET A C 1
ATOM 1700 O O . MET A 1 209 ? -6.914 8.756 14.765 1.00 90.38 209 MET A O 1
ATOM 1704 N N . GLU A 1 210 ? -6.397 9.079 12.590 1.00 85.19 210 GLU A N 1
ATOM 1705 C CA . GLU A 1 210 ? -5.098 9.699 12.810 1.00 85.19 210 GLU A CA 1
ATOM 1706 C C . GLU A 1 210 ? -5.258 11.056 13.513 1.00 85.19 210 GLU A C 1
ATOM 1708 O O . GLU A 1 210 ? -6.106 11.878 13.165 1.00 85.19 210 GLU A O 1
ATOM 1713 N N . ILE A 1 211 ? -4.464 11.264 14.562 1.00 84.50 211 ILE A N 1
ATOM 1714 C CA . ILE A 1 211 ? -4.437 12.488 15.359 1.00 84.50 211 ILE A CA 1
ATOM 1715 C C . ILE A 1 211 ? -2.999 12.944 15.581 1.00 84.50 211 ILE A C 1
ATOM 1717 O O . ILE A 1 211 ? -2.073 12.137 15.692 1.00 84.50 211 ILE A O 1
ATOM 1721 N N . ASP A 1 212 ? -2.821 14.249 15.757 1.00 77.38 212 ASP A N 1
ATOM 1722 C CA . ASP A 1 212 ? -1.545 14.788 16.202 1.00 77.38 212 ASP A CA 1
ATOM 1723 C C . ASP A 1 212 ? -1.292 14.423 17.672 1.00 77.38 212 ASP A C 1
ATOM 1725 O O . ASP A 1 212 ? -2.136 14.623 18.548 1.00 77.38 212 ASP A O 1
ATOM 1729 N N . ILE A 1 213 ? -0.074 13.963 17.988 1.00 69.94 213 ILE A N 1
ATOM 1730 C CA . ILE A 1 213 ? 0.327 13.562 19.356 1.00 69.94 213 ILE A CA 1
ATOM 1731 C C . ILE A 1 213 ? 0.119 14.701 20.378 1.00 69.94 213 ILE A C 1
ATOM 1733 O O . ILE A 1 213 ? -0.078 14.458 21.569 1.00 69.94 213 ILE A O 1
ATOM 1737 N N . LYS A 1 214 ? 0.128 15.960 19.926 1.00 70.31 214 LYS A N 1
ATOM 1738 C CA . LYS A 1 214 ? -0.104 17.141 20.773 1.00 70.31 214 LYS A CA 1
ATOM 1739 C C . LYS A 1 214 ? -1.552 17.267 21.261 1.00 70.31 214 LYS A C 1
ATOM 1741 O O . LYS A 1 214 ? -1.783 17.949 22.254 1.00 70.31 214 LYS A O 1
ATOM 1746 N N . GLU A 1 215 ? -2.503 16.616 20.598 1.00 61.53 215 GLU A N 1
ATOM 1747 C CA . GLU A 1 215 ? -3.940 16.692 20.897 1.00 61.53 215 GLU A CA 1
ATOM 1748 C C . GLU A 1 215 ? -4.420 15.575 21.839 1.00 61.53 215 GLU A C 1
ATOM 1750 O O . GLU A 1 215 ? -5.603 15.487 22.178 1.00 61.53 215 GLU A O 1
ATOM 1755 N N . VAL A 1 216 ? -3.503 14.718 22.298 1.00 62.53 216 VAL A N 1
ATOM 1756 C CA . VAL A 1 216 ? -3.819 13.564 23.141 1.00 62.53 216 VAL A CA 1
ATOM 1757 C C . VAL A 1 216 ? -4.255 14.011 24.540 1.00 62.53 216 VAL A C 1
ATOM 1759 O O . VAL A 1 216 ? -3.458 14.498 25.344 1.00 62.53 216 VAL A O 1
ATOM 1762 N N . THR A 1 217 ? -5.528 13.786 24.870 1.00 64.06 217 THR A N 1
ATOM 1763 C CA . THR A 1 217 ? -6.054 13.921 26.237 1.00 64.06 217 THR A CA 1
ATOM 1764 C C . THR A 1 217 ? -6.015 12.579 26.978 1.00 64.06 217 THR A C 1
ATOM 1766 O O . THR A 1 217 ? -6.003 11.510 26.369 1.00 64.06 217 THR A O 1
ATOM 1769 N N . LYS A 1 218 ? -6.016 12.610 28.321 1.00 62.50 218 LYS A N 1
ATOM 1770 C CA . LYS A 1 218 ? -5.907 11.408 29.182 1.00 62.50 218 LYS A CA 1
ATOM 1771 C C . LYS A 1 218 ? -7.041 10.384 29.011 1.00 62.50 218 LYS A C 1
ATOM 1773 O O . LYS A 1 218 ? -6.904 9.262 29.482 1.00 62.50 218 LYS A O 1
ATOM 1778 N N . GLU A 1 219 ? -8.145 10.765 28.377 1.00 63.97 219 GLU A N 1
ATOM 1779 C CA . GLU A 1 219 ? -9.338 9.924 28.207 1.00 63.97 219 GLU A CA 1
ATOM 1780 C C . GLU A 1 219 ? -9.357 9.166 26.866 1.00 63.97 219 GLU A C 1
ATOM 1782 O O . GLU A 1 219 ? -10.245 8.350 26.629 1.00 63.97 219 GLU A O 1
ATOM 1787 N N . MET A 1 220 ? -8.385 9.404 25.979 1.00 67.81 220 MET A N 1
ATOM 1788 C CA . MET A 1 220 ? -8.332 8.769 24.661 1.00 67.81 220 MET A CA 1
ATOM 1789 C C . MET A 1 220 ? -7.529 7.464 24.672 1.00 67.81 220 MET A C 1
ATOM 1791 O O . MET A 1 220 ? -6.400 7.418 25.163 1.00 67.81 220 MET A O 1
ATOM 1795 N N . LYS A 1 221 ? -8.062 6.410 24.038 1.00 73.00 221 LYS A N 1
ATOM 1796 C CA . LYS A 1 221 ? -7.265 5.230 23.673 1.00 73.00 221 LYS A CA 1
ATOM 1797 C C . LYS A 1 221 ? -6.440 5.570 22.431 1.00 73.00 221 LYS A C 1
ATOM 1799 O O . LYS A 1 221 ? -6.959 5.518 21.317 1.00 73.00 221 LYS A O 1
ATOM 1804 N N . VAL A 1 222 ? -5.181 5.936 22.660 1.00 74.00 222 VAL A N 1
ATOM 1805 C CA . VAL A 1 222 ? -4.216 6.277 21.611 1.00 74.00 222 VAL A CA 1
ATOM 1806 C C . VAL A 1 222 ? -3.303 5.098 21.323 1.00 74.00 222 VAL A C 1
ATOM 1808 O O . VAL A 1 222 ? -2.828 4.425 22.241 1.00 74.00 222 VAL A O 1
ATOM 1811 N N . ILE A 1 223 ? -3.060 4.851 20.043 1.00 75.31 223 ILE A N 1
ATOM 1812 C CA . ILE A 1 223 ? -2.191 3.781 19.565 1.00 75.31 223 ILE A CA 1
ATOM 1813 C C . ILE A 1 223 ? -1.101 4.413 18.731 1.00 75.31 223 ILE A C 1
ATOM 1815 O O . ILE A 1 223 ? -1.389 5.136 17.785 1.00 75.31 223 ILE A O 1
ATOM 1819 N N . LEU A 1 224 ? 0.143 4.160 19.118 1.00 71.69 224 LEU A N 1
ATOM 1820 C CA . LEU A 1 224 ? 1.295 4.581 18.342 1.00 71.69 224 LEU A CA 1
ATOM 1821 C C . LEU A 1 224 ? 1.541 3.516 17.286 1.00 71.69 224 LEU A C 1
ATOM 1823 O O . LEU A 1 224 ? 1.794 2.359 17.635 1.00 71.69 224 LEU A O 1
ATOM 1827 N N . VAL A 1 225 ? 1.421 3.927 16.033 1.00 70.00 225 VAL A N 1
ATOM 1828 C CA . VAL A 1 225 ? 1.657 3.099 14.861 1.00 70.00 225 VAL A CA 1
ATOM 1829 C C . VAL A 1 225 ? 2.939 3.535 14.217 1.00 70.00 225 VAL A C 1
ATOM 1831 O O . VAL A 1 225 ? 3.190 4.745 14.005 1.00 70.00 225 VAL A O 1
#

Nearest PDB structures (foldseek):
  6jld-assembly2_D  TM=7.644E-01  e=6.037E-03  Homo sapiens
  8rnu-assembly1_J  TM=4.734E-01  e=5.374E-03  Homo sapiens
  8rnu-assembly1_C  TM=5.270E-01  e=2.049E-02  Homo sapiens
  5o1r-assembly1_A  TM=5.470E-01  e=8.212E+00  Neisseria meningitidis

Organism: Lymnaea stagnalis (NCBI:txid6523)

Secondary structure (DSSP, 8-state):
--PPPP-------------------------------THHHHHHHHHHHHHHHHHHHHHHHHHHHHHHHHHHHHHHHHHHHHHHHT--EEEEEETTEEEEEEEETTTTEEEEEE---TT--S--EEEEEETTTTEEEEEETTTTEEEEEE--S-HHHHHHHHHHHHHS-B----EEEEEEEEPPHHHHHHHSHHHHHHHTTTSEEEEEEEE-GGG--TTS-EEE-

pLDDT: mean 76.59, std 18.71, range [33.94, 96.38]

Radius of gyration: 45.46 Å; Cα contacts (8 Å, |Δi|>4): 272; chains: 1; bounding box: 83×48×135 Å

Sequence (225 aa):
MSPPKVSLSGKEPLKAVNDEVLPEKGDGLEFPSVINIETDRRVITLRQQRKQRRCRRIVCGAALVIIVAVAALATMLLVLHFRHNHRKSWECRRRGVPETVQVDHENQLIYAKHDHDKDSNTRALDVLHEYDRGLIAFRDNDNNMCYIDRLDETFEEGYQRWESYEASEHNETRALKVISGKIELEVMQRVCDIHIYSHCENAMSVWAMEIDIKEVTKEMKVILV